Protein AF-A0A2E0SKZ7-F1 (afdb_monomer_lite)

Radius of gyration: 25.11 Å; chains: 1; bounding box: 64×27×70 Å

Structure (mmCIF, N/CA/C/O backbone):
data_AF-A0A2E0SKZ7-F1
#
_entry.id   AF-A0A2E0SKZ7-F1
#
loop_
_atom_site.group_PDB
_atom_site.id
_atom_site.type_symbol
_atom_site.label_atom_id
_atom_site.label_alt_id
_atom_site.label_comp_id
_atom_site.label_asym_id
_atom_site.label_entity_id
_atom_site.label_seq_id
_atom_site.pdbx_PDB_ins_code
_atom_site.Cartn_x
_atom_site.Cartn_y
_atom_site.Cartn_z
_atom_site.occupancy
_atom_site.B_iso_or_equiv
_atom_site.auth_seq_id
_atom_site.auth_comp_id
_atom_site.auth_asym_id
_atom_site.auth_atom_id
_atom_site.pdbx_PDB_model_num
ATOM 1 N N . MET A 1 1 ? 3.505 -10.343 10.256 1.00 30.77 1 MET A N 1
ATOM 2 C CA . MET A 1 1 ? 4.140 -9.005 10.236 1.00 30.77 1 MET A CA 1
ATOM 3 C C . MET A 1 1 ? 4.047 -8.424 11.635 1.00 30.77 1 MET A C 1
ATOM 5 O O . MET A 1 1 ? 2.946 -8.325 12.152 1.00 30.77 1 MET A O 1
ATOM 9 N N . ALA A 1 2 ? 5.178 -8.132 12.280 1.00 28.84 2 ALA A N 1
ATOM 10 C CA . ALA A 1 2 ? 5.184 -7.551 13.620 1.00 28.84 2 ALA A CA 1
ATOM 11 C C . ALA A 1 2 ? 4.722 -6.090 13.538 1.00 28.84 2 ALA A C 1
ATOM 13 O O . ALA A 1 2 ? 5.367 -5.270 12.882 1.00 28.84 2 ALA A O 1
ATOM 14 N N . PHE A 1 3 ? 3.584 -5.788 14.159 1.00 30.86 3 PHE A N 1
ATOM 15 C CA . PHE A 1 3 ? 3.050 -4.436 14.251 1.00 30.86 3 PHE A CA 1
ATOM 16 C C . PHE A 1 3 ? 4.005 -3.593 15.104 1.00 30.86 3 PHE A C 1
ATOM 18 O O . PHE A 1 3 ? 4.177 -3.837 16.299 1.00 30.86 3 PHE A O 1
ATOM 25 N N . ARG A 1 4 ? 4.688 -2.632 14.479 1.00 29.16 4 ARG A N 1
ATOM 26 C CA . ARG A 1 4 ? 5.578 -1.704 15.176 1.00 29.16 4 ARG A CA 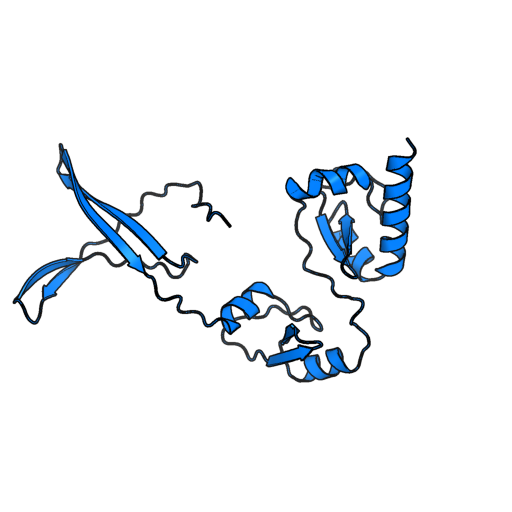1
ATOM 27 C C . ARG A 1 4 ? 4.712 -0.585 15.741 1.00 29.16 4 ARG A C 1
ATOM 29 O O . ARG A 1 4 ? 4.255 0.272 14.990 1.00 29.16 4 ARG A O 1
ATOM 36 N N . LEU A 1 5 ? 4.461 -0.621 17.051 1.00 39.75 5 LEU A N 1
ATOM 37 C CA . LEU A 1 5 ? 3.876 0.515 17.761 1.00 39.75 5 LEU A CA 1
ATOM 38 C C . LEU A 1 5 ? 4.723 1.769 17.454 1.00 39.75 5 LEU A C 1
ATOM 40 O O . LEU A 1 5 ? 5.954 1.665 17.469 1.00 39.75 5 LEU A O 1
ATOM 44 N N . PRO A 1 6 ? 4.108 2.922 17.136 1.00 42.12 6 PRO A N 1
ATOM 45 C CA . PRO A 1 6 ? 4.847 4.151 16.873 1.00 42.12 6 PRO A CA 1
ATOM 46 C C . PRO A 1 6 ? 5.766 4.482 18.060 1.00 42.12 6 PRO A C 1
ATOM 48 O O . PRO A 1 6 ? 5.352 4.417 19.215 1.00 42.12 6 PRO A O 1
ATOM 51 N N . GLU A 1 7 ? 7.025 4.814 17.758 1.00 41.78 7 GLU A N 1
ATOM 52 C CA . GLU A 1 7 ? 8.128 5.036 18.714 1.00 41.78 7 GLU A CA 1
ATOM 53 C C . GLU A 1 7 ? 7.865 6.171 19.724 1.00 41.78 7 GLU A C 1
ATOM 55 O O . GLU A 1 7 ? 8.516 6.258 20.765 1.00 41.78 7 GLU A O 1
ATOM 60 N N . GLU A 1 8 ? 6.872 7.021 19.467 1.00 45.47 8 GLU A N 1
ATOM 61 C CA . GLU A 1 8 ? 6.490 8.105 20.362 1.00 45.47 8 GLU A CA 1
ATOM 62 C C . GLU A 1 8 ? 5.453 7.619 21.383 1.00 45.47 8 GLU A C 1
ATOM 64 O O . GLU A 1 8 ? 4.250 7.581 21.110 1.00 45.47 8 GLU A O 1
ATOM 69 N N . ARG A 1 9 ? 5.901 7.304 22.607 1.00 50.12 9 ARG A N 1
ATOM 70 C CA . ARG A 1 9 ? 5.018 7.138 23.778 1.00 50.12 9 ARG A CA 1
ATOM 71 C C . ARG A 1 9 ? 4.345 8.474 24.126 1.00 50.12 9 ARG A C 1
ATOM 73 O O . ARG A 1 9 ? 4.716 9.134 25.095 1.00 50.12 9 ARG A O 1
ATOM 80 N N . LYS A 1 10 ? 3.359 8.909 23.339 1.00 58.84 10 LYS A N 1
ATOM 81 C CA . LYS A 1 10 ? 2.566 10.104 23.653 1.00 58.84 10 LYS A CA 1
ATOM 82 C C . LYS A 1 10 ? 1.641 9.784 24.816 1.00 58.84 10 LYS A C 1
ATOM 84 O O . LYS A 1 10 ? 0.701 9.005 24.673 1.00 58.84 10 LYS A O 1
ATOM 89 N N . ARG A 1 11 ? 1.890 10.409 25.969 1.00 63.53 11 ARG A N 1
ATOM 90 C CA . ARG A 1 11 ? 0.927 10.423 27.072 1.00 63.53 11 ARG A CA 1
ATOM 91 C C . ARG A 1 11 ? -0.301 11.206 26.602 1.00 63.53 11 ARG A C 1
ATOM 93 O O . ARG A 1 11 ? -0.208 12.405 26.354 1.00 63.53 11 ARG A O 1
ATOM 100 N N . ARG A 1 12 ? -1.430 10.516 26.453 1.00 65.88 12 ARG A N 1
ATOM 101 C CA . ARG A 1 12 ? -2.733 11.123 26.164 1.00 65.88 12 ARG A CA 1
ATOM 102 C C . ARG A 1 12 ? -3.545 11.181 27.452 1.00 65.88 12 ARG A C 1
ATOM 104 O O . ARG A 1 12 ? -3.523 10.231 28.232 1.00 65.88 12 ARG A O 1
ATOM 111 N N . TRP A 1 13 ? -4.219 12.303 27.668 1.00 70.88 13 TRP A N 1
ATOM 112 C CA . TRP A 1 13 ? -5.173 12.480 28.757 1.00 70.88 13 TRP A CA 1
ATOM 113 C C . TRP A 1 13 ? -6.568 12.216 28.195 1.00 70.88 13 TRP A C 1
ATOM 115 O O . TRP A 1 13 ? -6.874 12.677 27.097 1.00 70.88 13 TRP A O 1
ATOM 125 N N . TYR A 1 14 ? -7.377 11.451 28.921 1.00 75.12 14 TYR A N 1
ATOM 126 C CA . TYR A 1 14 ? -8.753 11.145 28.545 1.00 75.12 14 TYR A CA 1
ATOM 127 C C . TYR A 1 14 ? -9.677 11.586 29.671 1.00 75.12 14 TYR A C 1
ATOM 129 O O . TYR A 1 14 ? -9.383 11.335 30.841 1.00 75.12 14 TYR A O 1
ATOM 137 N N . ASP A 1 15 ? -10.793 12.211 29.309 1.00 77.56 15 ASP A N 1
ATOM 138 C CA . ASP A 1 15 ? -11.819 12.589 30.271 1.00 77.56 15 ASP A CA 1
ATOM 139 C C . ASP A 1 15 ? -12.575 11.347 30.761 1.00 77.56 15 ASP A C 1
ATOM 141 O O . ASP A 1 15 ? -12.945 10.462 29.979 1.00 77.56 15 ASP A O 1
ATOM 145 N N . LEU A 1 16 ? -12.802 11.287 32.075 1.00 81.00 16 LEU A N 1
ATOM 146 C CA . LEU A 1 16 ? -13.626 10.264 32.712 1.00 81.00 16 LEU A CA 1
ATOM 147 C C . LEU A 1 16 ? -15.058 10.774 32.827 1.00 81.00 16 LEU A C 1
ATOM 149 O O . LEU A 1 16 ? -15.321 11.792 33.466 1.00 81.00 16 LEU A O 1
ATOM 153 N N . TYR A 1 17 ? -15.990 10.030 32.245 1.00 79.75 17 TYR A N 1
ATOM 154 C CA . TYR A 1 17 ? -17.411 10.331 32.300 1.00 79.75 17 TYR A CA 1
ATOM 155 C C . TYR A 1 17 ? -18.104 9.411 33.306 1.00 79.75 17 TYR A C 1
ATOM 157 O O . TYR A 1 17 ? -17.854 8.201 33.293 1.00 79.75 17 TYR A O 1
ATOM 165 N N . PRO A 1 18 ? -19.000 9.939 34.152 1.00 85.50 18 PRO A N 1
ATOM 166 C CA . PRO A 1 18 ? -19.841 9.107 34.995 1.00 85.50 18 PRO A CA 1
ATOM 167 C C . PRO A 1 18 ? -20.843 8.330 34.134 1.00 85.50 18 PRO A C 1
ATOM 169 O O . PRO A 1 18 ? -21.497 8.880 33.247 1.00 85.50 18 PRO A O 1
ATOM 172 N N . GLY A 1 19 ? -20.957 7.039 34.409 1.00 85.19 19 GLY A N 1
ATOM 173 C CA . GLY A 1 19 ? -21.937 6.126 33.845 1.00 85.19 19 GLY A CA 1
ATOM 174 C C . GLY A 1 19 ? -22.759 5.476 34.951 1.00 85.19 19 GLY A C 1
ATOM 175 O O . GLY A 1 19 ? -22.340 5.409 36.109 1.00 85.19 19 GLY A O 1
ATOM 176 N N . ARG A 1 20 ? -23.952 5.006 34.592 1.00 85.88 20 ARG A N 1
ATOM 177 C CA . ARG A 1 20 ? -24.811 4.232 35.483 1.00 85.88 20 ARG A CA 1
ATOM 178 C C . ARG A 1 20 ? -25.332 3.019 34.737 1.00 85.88 20 ARG A C 1
ATOM 180 O O . ARG A 1 20 ? -25.900 3.167 33.654 1.00 85.88 20 ARG A O 1
ATOM 187 N N . ASP A 1 21 ? -25.126 1.841 35.306 1.00 80.00 21 ASP A N 1
ATOM 188 C CA . ASP A 1 21 ? -25.652 0.607 34.740 1.00 80.00 21 ASP A CA 1
ATOM 189 C C . ASP A 1 21 ? -27.176 0.596 34.924 1.00 80.00 21 ASP A C 1
ATOM 191 O O . ASP A 1 21 ? -27.689 0.787 36.028 1.00 80.00 21 ASP A O 1
ATOM 195 N N . GLN A 1 22 ? -27.917 0.423 33.831 1.00 81.25 22 GLN A N 1
ATOM 196 C CA . GLN A 1 22 ? -29.382 0.457 33.859 1.00 81.25 22 GLN A CA 1
ATOM 197 C C . GLN A 1 22 ? -30.002 -0.792 34.502 1.00 81.25 22 GLN A C 1
ATOM 199 O O . GLN A 1 22 ? -31.154 -0.745 34.924 1.00 81.25 22 GLN A O 1
ATOM 204 N N . LYS A 1 23 ? -29.261 -1.903 34.567 1.00 82.19 23 LYS A N 1
ATOM 205 C CA . LYS A 1 23 ? -29.700 -3.180 35.137 1.00 82.19 23 LYS A CA 1
ATOM 206 C C . LYS A 1 23 ? -29.269 -3.332 36.593 1.00 82.19 23 LYS A C 1
ATOM 208 O O . LYS A 1 23 ? -30.082 -3.769 37.401 1.00 82.19 23 LYS A O 1
ATOM 213 N N . THR A 1 24 ? -28.023 -2.985 36.931 1.00 82.12 24 THR A N 1
ATOM 214 C CA . THR A 1 24 ? -27.498 -3.131 38.308 1.00 82.12 24 THR A CA 1
ATOM 215 C C . THR A 1 24 ? -27.652 -1.863 39.147 1.00 82.12 24 THR A C 1
ATOM 217 O O . THR A 1 24 ? -27.634 -1.926 40.373 1.00 82.12 24 THR A O 1
ATOM 220 N N . GLY A 1 25 ? -27.851 -0.700 38.516 1.00 84.19 25 GLY A N 1
ATOM 221 C CA . GLY A 1 25 ? -27.977 0.592 39.193 1.00 84.19 25 GLY A CA 1
ATOM 222 C C . GLY A 1 25 ? -26.650 1.180 39.682 1.00 84.19 25 GLY A C 1
ATOM 223 O O . GLY A 1 25 ? -26.657 2.301 40.205 1.00 84.19 25 GLY A O 1
ATOM 224 N N . GLU A 1 26 ? -25.543 0.459 39.494 1.00 82.31 26 GLU A N 1
ATOM 225 C CA . GLU A 1 26 ? -24.201 0.826 39.935 1.00 82.31 26 GLU A CA 1
ATOM 226 C C . GLU A 1 26 ? -23.638 1.993 39.122 1.00 82.31 26 GLU A C 1
ATOM 228 O O . GLU A 1 26 ? -23.860 2.120 37.914 1.00 82.31 26 GLU A O 1
ATOM 233 N N . THR A 1 27 ? -22.894 2.864 39.801 1.00 81.88 27 THR A N 1
ATOM 234 C CA . THR A 1 27 ? -22.189 3.990 39.187 1.00 81.88 27 THR A CA 1
ATOM 235 C C . THR A 1 27 ? -20.760 3.601 38.852 1.00 81.88 27 THR A C 1
ATOM 237 O O . THR A 1 27 ? -20.035 3.114 39.718 1.00 81.88 27 THR A O 1
ATOM 240 N N . PHE A 1 28 ? -20.332 3.884 37.629 1.00 80.44 28 PHE A N 1
ATOM 241 C CA . PHE A 1 28 ? -18.974 3.625 37.161 1.00 80.44 28 PHE A CA 1
ATOM 242 C C . PHE A 1 28 ? -18.400 4.852 36.446 1.00 80.44 28 PHE A C 1
ATOM 244 O O . PHE A 1 28 ? -19.128 5.772 36.077 1.00 80.44 28 PHE A O 1
ATOM 251 N N . LEU A 1 29 ? -17.083 4.875 36.253 1.00 78.50 29 LEU A N 1
ATOM 252 C CA . LEU A 1 29 ? -16.403 5.865 35.418 1.00 78.50 29 LEU A CA 1
ATOM 253 C C . LEU A 1 29 ? -15.974 5.194 34.114 1.00 78.50 29 LEU A C 1
ATOM 255 O O . LEU A 1 29 ? -15.436 4.090 34.138 1.00 78.50 29 LEU A O 1
ATOM 259 N N . GLN A 1 30 ? -16.195 5.860 32.984 1.00 81.00 30 GLN A N 1
ATOM 260 C CA . GLN A 1 30 ? -15.788 5.375 31.665 1.00 81.00 30 GLN A CA 1
ATOM 261 C C . GLN A 1 30 ? -14.972 6.430 30.915 1.00 81.00 30 GLN A C 1
ATOM 263 O O . GLN A 1 30 ? -15.302 7.614 30.942 1.00 81.00 30 GLN A O 1
ATOM 268 N N . ALA A 1 31 ? -13.941 5.992 30.196 1.00 80.19 31 ALA A N 1
ATOM 269 C CA . ALA A 1 31 ? -13.232 6.799 29.206 1.00 80.19 31 ALA A CA 1
ATOM 270 C C . ALA A 1 31 ? -13.612 6.319 27.801 1.00 80.19 31 ALA A C 1
ATOM 272 O O . ALA A 1 31 ? -13.741 5.116 27.569 1.00 80.19 31 ALA A O 1
ATOM 273 N N . ARG A 1 32 ? -13.769 7.245 26.849 1.00 72.94 32 ARG A N 1
ATOM 274 C CA . ARG A 1 32 ? -13.942 6.912 25.427 1.00 72.94 32 ARG A CA 1
ATOM 275 C C . ARG A 1 32 ? -12.641 7.183 24.686 1.00 72.94 32 ARG A C 1
ATOM 277 O O . ARG A 1 32 ? -12.110 8.286 24.762 1.00 72.94 32 ARG A O 1
ATOM 284 N N . VAL A 1 33 ? -12.148 6.182 23.964 1.00 73.56 33 VAL A N 1
ATOM 285 C CA . VAL A 1 33 ? -10.925 6.279 23.163 1.00 73.56 33 VAL A CA 1
ATOM 286 C C . VAL A 1 33 ? -11.287 6.005 21.711 1.00 73.56 33 VAL A C 1
ATOM 288 O O . VAL A 1 33 ? -11.795 4.930 21.398 1.00 73.56 33 VAL A O 1
ATOM 291 N N . ASP A 1 34 ? -11.043 6.977 20.834 1.00 66.25 34 ASP A N 1
ATOM 292 C CA . ASP A 1 34 ? -11.182 6.781 19.394 1.00 66.25 34 ASP A CA 1
ATOM 293 C C . ASP A 1 34 ? -9.936 6.064 18.858 1.00 66.25 34 ASP A C 1
ATOM 295 O O . ASP A 1 34 ? -8.818 6.582 18.921 1.00 66.25 34 ASP A O 1
ATOM 299 N N . LEU A 1 35 ? -10.142 4.841 18.372 1.00 67.50 35 LEU A N 1
ATOM 300 C CA . LEU A 1 35 ? -9.104 3.986 17.801 1.00 67.50 35 LEU A CA 1
ATOM 301 C C . LEU A 1 35 ? -9.220 3.879 16.274 1.00 67.50 35 LEU A C 1
ATOM 303 O O . LEU A 1 35 ? -8.543 3.055 15.675 1.00 67.50 35 LEU A O 1
ATOM 307 N N . THR A 1 36 ? -10.039 4.710 15.622 1.00 58.47 36 THR A N 1
ATOM 308 C CA . THR A 1 36 ? -10.307 4.631 14.173 1.00 58.47 36 THR A CA 1
ATOM 309 C C . THR A 1 36 ? -9.051 4.844 13.320 1.00 58.47 36 THR A C 1
ATOM 311 O O . THR A 1 36 ? -8.914 4.260 12.245 1.00 58.47 36 THR A O 1
ATOM 314 N N . GLU A 1 37 ? -8.101 5.653 13.797 1.00 54.34 37 GLU A N 1
ATOM 315 C CA . GLU A 1 37 ? -6.808 5.873 13.129 1.00 54.34 37 GLU A CA 1
ATOM 316 C C . GLU A 1 37 ? -5.816 4.718 13.330 1.00 54.34 37 GLU A C 1
ATOM 318 O O . GLU A 1 37 ? -4.786 4.642 12.659 1.00 54.34 37 GLU A O 1
ATOM 323 N N . VAL A 1 38 ? -6.110 3.814 14.262 1.00 57.34 38 VAL A N 1
ATOM 324 C CA . VAL A 1 38 ? -5.223 2.733 14.662 1.00 57.34 38 VAL A CA 1
ATOM 325 C C . VAL A 1 38 ? -5.705 1.447 13.990 1.00 57.34 38 VAL A C 1
ATOM 327 O O . VAL A 1 38 ? -6.679 0.832 14.408 1.00 57.34 38 VAL A O 1
ATOM 330 N N . LEU A 1 39 ? -5.007 1.033 12.927 1.00 52.06 39 LEU A N 1
ATOM 331 C CA . LEU A 1 39 ? -5.268 -0.205 12.175 1.00 52.06 39 LEU A CA 1
ATOM 332 C C . LEU A 1 39 ? -4.855 -1.454 12.979 1.00 52.06 39 LEU A C 1
ATOM 334 O O . LEU A 1 39 ? -3.942 -2.176 12.586 1.00 52.06 39 LEU A O 1
ATOM 338 N N . LEU A 1 40 ? -5.478 -1.685 14.133 1.00 54.53 40 LEU A N 1
ATOM 339 C CA . LEU A 1 40 ? -5.229 -2.849 14.982 1.00 54.53 40 LEU A CA 1
ATOM 340 C C . LEU A 1 40 ? -6.420 -3.812 14.939 1.00 54.53 40 LEU A C 1
ATOM 342 O O . LEU A 1 40 ? -7.554 -3.413 15.183 1.00 54.53 40 LEU A O 1
ATOM 346 N N . GLU A 1 41 ? -6.140 -5.093 14.690 1.00 55.69 41 GLU A N 1
ATOM 347 C CA . GLU A 1 41 ? -7.116 -6.195 14.790 1.00 55.69 41 GLU A CA 1
ATOM 348 C C . GLU A 1 41 ? -7.516 -6.481 16.251 1.00 55.69 41 GLU A C 1
ATOM 350 O O . GLU A 1 41 ? -8.608 -6.966 16.541 1.00 55.69 41 GLU A O 1
ATOM 355 N N . SER A 1 42 ? -6.633 -6.159 17.198 1.00 57.69 42 SER A N 1
ATOM 356 C CA . SER A 1 42 ? -6.856 -6.353 18.630 1.00 57.69 42 SER A CA 1
ATOM 357 C C . SER A 1 42 ? -6.071 -5.333 19.446 1.00 57.69 42 SER A C 1
ATOM 359 O O . SER A 1 42 ? -4.919 -5.037 19.119 1.00 57.69 42 SER A O 1
ATOM 361 N N . PHE A 1 43 ? -6.660 -4.848 20.538 1.00 66.31 43 PHE A N 1
ATOM 362 C CA . PHE A 1 43 ? -5.985 -4.008 21.524 1.00 66.31 43 PHE A CA 1
ATOM 363 C C . PHE A 1 43 ? -5.878 -4.759 22.852 1.00 66.31 43 PHE A C 1
ATOM 365 O O . PHE A 1 43 ? -6.872 -5.279 23.362 1.00 66.31 43 PHE A O 1
ATOM 372 N N . SER A 1 44 ? -4.671 -4.796 23.415 1.00 64.06 44 SER A N 1
ATOM 373 C CA . SER A 1 44 ? -4.419 -5.273 24.774 1.00 64.06 44 SER A CA 1
ATOM 374 C C . SER A 1 44 ? -3.647 -4.195 25.523 1.00 64.06 44 SER A C 1
ATOM 376 O O . SER A 1 44 ? -2.660 -3.662 25.008 1.00 64.06 44 SER A O 1
ATOM 378 N N . GLY A 1 45 ? -4.120 -3.843 26.713 1.00 68.38 45 GLY A N 1
ATOM 379 C CA . GLY A 1 45 ? -3.489 -2.840 27.556 1.00 68.38 45 GLY A CA 1
ATOM 380 C C . GLY A 1 45 ? -3.842 -3.028 29.023 1.00 68.38 45 GLY A C 1
ATOM 381 O O . GLY A 1 45 ? -4.910 -3.534 29.367 1.00 68.38 45 GLY A O 1
ATOM 382 N N . ASP A 1 46 ? -2.935 -2.596 29.891 1.00 64.06 46 ASP A N 1
ATOM 383 C CA . ASP A 1 46 ? -3.146 -2.609 31.334 1.00 64.06 46 ASP A CA 1
ATOM 384 C C . ASP A 1 46 ? -3.708 -1.264 31.792 1.00 64.06 46 ASP A C 1
ATOM 386 O O . ASP A 1 46 ? -3.159 -0.199 31.486 1.00 64.06 46 ASP A O 1
ATOM 390 N N . LEU A 1 47 ? -4.809 -1.311 32.543 1.00 68.56 47 LEU A N 1
ATOM 391 C CA . LEU A 1 47 ? -5.362 -0.131 33.192 1.00 68.56 47 LEU A CA 1
ATOM 392 C C . LEU A 1 47 ? -4.742 0.016 34.585 1.00 68.56 47 LEU A C 1
ATOM 394 O O . LEU A 1 47 ? -4.925 -0.836 35.459 1.00 68.56 47 LEU A O 1
ATOM 398 N N . TYR A 1 48 ? -4.045 1.129 34.801 1.00 62.31 48 TYR A N 1
ATOM 399 C CA . TYR A 1 48 ? -3.496 1.504 36.100 1.00 62.31 48 TYR A CA 1
ATOM 400 C C . TYR A 1 48 ? -4.321 2.629 36.708 1.00 62.31 48 TYR A C 1
ATOM 402 O O . TYR A 1 48 ? -4.611 3.620 36.038 1.00 62.31 48 TYR A O 1
ATOM 410 N N . VAL A 1 49 ? -4.629 2.518 37.998 1.00 66.69 49 VAL A N 1
ATOM 411 C CA . VAL A 1 49 ? -5.075 3.669 38.786 1.00 66.69 49 VAL A CA 1
ATOM 412 C C . VAL A 1 49 ? -3.910 4.155 39.621 1.00 66.69 49 VAL A C 1
ATOM 414 O O . VAL A 1 49 ? -3.246 3.381 40.314 1.00 66.69 49 VAL A O 1
ATOM 417 N N . GLN A 1 50 ? -3.657 5.454 39.513 1.00 62.44 50 GLN A N 1
ATOM 418 C CA . GLN A 1 50 ? -2.601 6.141 40.228 1.00 62.44 50 GLN A CA 1
ATOM 419 C C . GLN A 1 50 ? -3.237 7.117 41.220 1.00 62.44 50 GLN A C 1
ATOM 421 O O . GLN A 1 50 ? -3.955 8.031 40.824 1.00 62.44 50 GLN A O 1
ATOM 426 N N . SER A 1 51 ? -2.975 6.909 42.508 1.00 62.41 51 SER A N 1
ATOM 427 C CA . SER A 1 51 ? -3.186 7.904 43.564 1.00 62.41 51 SER A CA 1
ATOM 428 C C . SER A 1 51 ? -1.822 8.457 43.976 1.00 62.41 51 SER A C 1
ATOM 430 O O . SER A 1 51 ? -0.805 7.828 43.692 1.00 62.41 51 SER A O 1
ATOM 432 N N . ASN A 1 52 ? -1.784 9.623 44.622 1.00 60.53 52 ASN A N 1
ATOM 433 C CA . ASN A 1 52 ? -0.611 10.495 44.795 1.00 60.53 52 ASN A CA 1
ATOM 434 C C . ASN A 1 52 ? 0.719 9.824 45.215 1.00 60.53 52 ASN A C 1
ATOM 436 O O . ASN A 1 52 ? 1.754 10.436 44.993 1.00 60.53 52 ASN A O 1
ATOM 440 N N . ASN A 1 53 ? 0.726 8.598 45.762 1.00 58.69 53 ASN A N 1
ATOM 441 C CA . ASN A 1 53 ? 1.936 7.825 46.088 1.00 58.69 53 ASN A CA 1
ATOM 442 C C . ASN A 1 53 ? 1.892 6.325 45.708 1.00 58.69 53 ASN A C 1
ATOM 444 O O . ASN A 1 53 ? 2.749 5.560 46.148 1.00 58.69 53 ASN A O 1
ATOM 448 N N . SER A 1 54 ? 0.926 5.862 44.911 1.00 58.94 54 SER A N 1
ATOM 449 C CA . SER A 1 54 ? 0.869 4.454 44.493 1.00 58.94 54 SER A CA 1
ATOM 450 C C . SER A 1 54 ? 0.165 4.274 43.150 1.00 58.94 54 SER A C 1
ATOM 452 O O . SER A 1 54 ? -0.863 4.890 42.876 1.00 58.94 54 SER A O 1
ATOM 454 N N . SER A 1 55 ? 0.724 3.407 42.302 1.00 61.69 55 SER A N 1
ATOM 455 C CA . SER A 1 55 ? 0.051 2.911 41.099 1.00 61.69 55 SER A CA 1
ATOM 456 C C . SER A 1 55 ? -0.196 1.423 41.278 1.00 61.69 55 SER A C 1
ATOM 458 O O . SER A 1 55 ? 0.759 0.686 41.526 1.00 61.69 55 SER A O 1
ATOM 460 N N . SER A 1 56 ? -1.443 0.983 41.160 1.00 59.41 56 SER A N 1
ATOM 461 C CA . SER A 1 56 ? -1.777 -0.444 41.167 1.00 59.41 56 SER A CA 1
ATOM 462 C C . SER A 1 56 ? -2.486 -0.806 39.861 1.00 59.41 56 SER A C 1
ATOM 464 O O . SER A 1 56 ? -3.373 -0.055 39.436 1.00 59.41 56 SER A O 1
ATOM 466 N N . PRO A 1 57 ? -2.101 -1.911 39.196 1.00 57.28 57 PRO A N 1
ATOM 467 C CA . PRO A 1 57 ? -2.843 -2.413 38.049 1.00 57.28 57 PRO A CA 1
ATOM 468 C C . PRO A 1 57 ? -4.211 -2.902 38.529 1.00 57.28 57 PRO A C 1
ATOM 470 O O . PRO A 1 57 ? -4.290 -3.666 39.489 1.00 57.28 57 PRO A O 1
ATOM 473 N N . ILE A 1 58 ? -5.283 -2.447 37.882 1.00 61.97 58 ILE A N 1
ATOM 474 C CA . ILE A 1 58 ? -6.643 -2.873 38.234 1.00 61.97 58 ILE A CA 1
ATOM 475 C C . ILE A 1 58 ? -7.052 -4.091 37.411 1.00 61.97 58 ILE A C 1
ATOM 477 O O . ILE A 1 58 ? -7.614 -5.038 37.955 1.00 61.97 58 ILE A O 1
ATOM 481 N N . GLN A 1 59 ? -6.778 -4.082 36.104 1.00 65.00 59 GLN A N 1
ATOM 482 C CA . GLN A 1 59 ? -7.180 -5.161 35.205 1.00 65.00 59 GLN A CA 1
ATOM 483 C C . GLN A 1 59 ? -6.389 -5.100 33.892 1.00 65.00 59 GLN A C 1
ATOM 485 O O . GLN A 1 59 ? -6.132 -4.010 33.372 1.00 65.00 59 GLN A O 1
ATOM 490 N N . ASN A 1 60 ? -6.047 -6.266 33.334 1.00 63.22 60 ASN A N 1
ATOM 491 C CA . ASN A 1 60 ? -5.641 -6.368 31.934 1.00 63.22 60 ASN A CA 1
ATOM 492 C C . ASN A 1 60 ? -6.906 -6.319 31.071 1.00 63.22 60 ASN A C 1
ATOM 494 O O . ASN A 1 60 ? -7.797 -7.159 31.221 1.00 63.22 60 ASN A O 1
ATOM 498 N N . VAL A 1 61 ? -7.000 -5.323 30.195 1.00 64.81 61 VAL A N 1
ATOM 499 C CA . VAL A 1 61 ? -8.129 -5.164 29.283 1.00 64.81 61 VAL A CA 1
ATOM 500 C C . VAL A 1 61 ? -7.676 -5.613 27.905 1.00 64.81 61 VAL A C 1
ATOM 502 O O . VAL A 1 61 ? -6.836 -4.977 27.267 1.00 64.81 61 VAL A O 1
ATOM 505 N N . THR A 1 62 ? -8.253 -6.715 27.439 1.00 57.47 62 THR A N 1
ATOM 506 C CA . THR A 1 62 ? -8.078 -7.190 26.069 1.00 57.47 62 THR A CA 1
ATOM 507 C C . THR A 1 62 ? -9.419 -7.099 25.362 1.00 57.47 62 THR A C 1
ATOM 509 O O . THR A 1 62 ? -10.381 -7.754 25.759 1.00 57.47 62 THR A O 1
ATOM 512 N N . CYS A 1 63 ? -9.480 -6.279 24.316 1.00 61.81 63 CYS A N 1
ATOM 513 C CA . CYS A 1 63 ? -10.675 -6.101 23.504 1.00 61.81 63 CYS A CA 1
ATOM 514 C C . CYS A 1 63 ? -10.352 -6.411 22.043 1.00 61.81 63 CYS A C 1
ATOM 516 O O . CYS A 1 63 ? -9.408 -5.867 21.460 1.00 61.81 63 CYS A O 1
ATOM 518 N N . GLN A 1 64 ? -11.172 -7.267 21.437 1.00 59.16 64 GLN A N 1
ATOM 519 C CA . GLN A 1 64 ? -11.208 -7.405 19.988 1.00 59.16 64 GLN A CA 1
ATOM 520 C C . GLN A 1 64 ? -11.918 -6.174 19.429 1.00 59.16 64 GLN A C 1
ATOM 522 O O . GLN A 1 64 ? -13.079 -5.918 19.751 1.00 59.16 64 GLN A O 1
ATOM 527 N N . ILE A 1 65 ? -11.199 -5.381 18.640 1.00 59.97 65 ILE A N 1
ATOM 528 C CA . ILE A 1 65 ? -11.789 -4.235 17.959 1.00 59.97 65 ILE A CA 1
ATOM 529 C C . ILE A 1 65 ? -12.412 -4.809 16.689 1.00 59.97 65 ILE A C 1
ATOM 531 O O . ILE A 1 65 ? -11.682 -5.398 15.890 1.00 59.97 65 ILE A O 1
ATOM 535 N N . PRO A 1 66 ? -13.734 -4.693 16.478 1.00 53.31 66 PRO A N 1
ATOM 536 C CA . PRO A 1 66 ? -14.306 -5.100 15.210 1.00 53.31 66 PRO A CA 1
ATOM 537 C C . PRO A 1 66 ? -13.661 -4.231 14.133 1.00 53.31 66 PRO A C 1
ATOM 539 O O . PRO A 1 66 ? -13.829 -3.010 14.128 1.00 53.31 66 PRO A O 1
ATOM 542 N N . ILE A 1 67 ? -12.881 -4.857 13.253 1.00 55.34 67 ILE A N 1
ATOM 543 C CA . ILE A 1 67 ? -12.351 -4.213 12.054 1.00 55.34 67 ILE A CA 1
ATOM 544 C C . ILE A 1 67 ? -13.574 -3.719 11.284 1.00 55.34 67 ILE A C 1
ATOM 546 O O . ILE A 1 67 ? -14.302 -4.505 10.688 1.00 55.34 67 ILE A O 1
ATOM 550 N N . GLN A 1 68 ? -13.858 -2.419 11.364 1.00 57.38 68 GLN A N 1
ATOM 551 C CA . GLN A 1 68 ? -15.057 -1.855 10.739 1.00 57.38 68 GLN A CA 1
ATOM 552 C C . GLN A 1 68 ? -14.959 -1.821 9.214 1.00 57.38 68 GLN A C 1
ATOM 554 O O . GLN A 1 68 ? -15.934 -1.492 8.547 1.00 57.38 68 GLN A O 1
ATOM 559 N N . ARG A 1 69 ? -13.786 -2.148 8.662 1.00 62.88 69 ARG A N 1
ATOM 560 C CA . ARG A 1 69 ? -13.562 -2.169 7.224 1.00 62.88 69 ARG A CA 1
ATOM 561 C C . ARG A 1 69 ? -13.779 -3.558 6.666 1.00 62.88 69 ARG A C 1
ATOM 563 O O . ARG A 1 69 ? -13.227 -4.534 7.173 1.00 62.88 69 ARG A O 1
ATOM 570 N N . THR A 1 70 ? -14.555 -3.635 5.594 1.00 72.88 70 THR A N 1
ATOM 571 C CA . THR A 1 70 ? -14.713 -4.884 4.848 1.00 72.88 70 THR A CA 1
ATOM 572 C C . THR A 1 70 ? -13.386 -5.266 4.188 1.00 72.88 70 THR A C 1
ATOM 574 O O . THR A 1 70 ? -12.529 -4.414 3.936 1.00 72.88 70 THR A O 1
ATOM 577 N N . ALA A 1 71 ? -13.206 -6.549 3.867 1.00 73.75 71 ALA A N 1
ATOM 578 C CA . ALA A 1 71 ? -12.024 -7.011 3.134 1.00 73.75 71 ALA A CA 1
ATOM 579 C C . ALA A 1 71 ? -11.820 -6.236 1.814 1.00 73.75 71 ALA A C 1
ATOM 581 O O . ALA A 1 71 ? -10.688 -5.973 1.414 1.00 73.75 71 ALA A O 1
ATOM 582 N N . GLU A 1 72 ? -12.914 -5.807 1.178 1.00 73.44 72 GLU A N 1
ATOM 583 C CA . GLU A 1 72 ? -12.882 -4.981 -0.029 1.00 73.44 72 GLU A CA 1
ATOM 584 C C . GLU A 1 72 ? -12.345 -3.577 0.246 1.00 73.44 72 GLU A C 1
ATOM 586 O O . GLU A 1 72 ? -11.493 -3.096 -0.489 1.00 73.44 72 GLU A O 1
ATOM 591 N N . GLU A 1 73 ? -12.777 -2.922 1.323 1.00 76.44 73 GLU A N 1
ATOM 592 C CA . GLU A 1 73 ? -12.280 -1.592 1.689 1.00 76.44 73 GLU A CA 1
ATOM 593 C C . GLU A 1 73 ? -10.789 -1.603 2.033 1.00 76.44 73 GLU A C 1
ATOM 595 O O . GLU A 1 73 ? -10.054 -0.686 1.659 1.00 76.44 73 GLU A O 1
ATOM 600 N N . VAL A 1 74 ? -10.327 -2.657 2.712 1.00 75.19 74 VAL A N 1
ATOM 601 C CA . VAL A 1 74 ? -8.899 -2.868 2.973 1.00 75.19 74 VAL A CA 1
ATOM 602 C C . VAL A 1 74 ? -8.138 -3.039 1.657 1.00 75.19 74 VAL A C 1
ATOM 604 O O . VAL A 1 74 ? -7.090 -2.418 1.478 1.00 75.19 74 VAL A O 1
ATOM 607 N N . ALA A 1 75 ? -8.679 -3.811 0.711 1.00 77.50 75 ALA A N 1
ATOM 608 C CA . ALA A 1 75 ? -8.060 -4.024 -0.593 1.00 77.50 75 ALA A CA 1
ATOM 609 C C . ALA A 1 75 ? -8.031 -2.745 -1.458 1.00 77.50 75 ALA A C 1
ATOM 611 O O . ALA A 1 75 ? -7.011 -2.447 -2.078 1.00 77.50 75 ALA A O 1
ATOM 612 N N . ILE A 1 76 ? -9.093 -1.931 -1.432 1.00 80.38 76 ILE A N 1
ATOM 613 C CA . ILE A 1 76 ? -9.152 -0.630 -2.121 1.00 80.38 76 ILE A CA 1
ATOM 614 C C . ILE A 1 76 ? -8.075 0.318 -1.582 1.00 80.38 76 ILE A C 1
ATOM 616 O O . ILE A 1 76 ? -7.365 0.961 -2.358 1.00 80.38 76 ILE A O 1
ATOM 620 N N . LEU A 1 77 ? -7.927 0.397 -0.256 1.00 73.88 77 LEU A N 1
ATOM 621 C CA . LEU A 1 77 ? -6.902 1.227 0.380 1.00 73.88 77 LEU A CA 1
ATOM 622 C C . LEU A 1 77 ? -5.484 0.718 0.116 1.00 73.88 77 LEU A C 1
ATOM 624 O O . LEU A 1 77 ? -4.572 1.529 -0.040 1.00 73.88 77 LEU A O 1
ATOM 628 N N . ALA A 1 78 ? -5.298 -0.603 0.058 1.00 73.50 78 ALA A N 1
ATOM 629 C CA . ALA A 1 78 ? -4.018 -1.208 -0.290 1.00 73.50 78 ALA A CA 1
ATOM 630 C C . ALA A 1 78 ? -3.616 -0.866 -1.732 1.00 73.50 78 ALA A C 1
ATOM 632 O O . ALA A 1 78 ? -2.461 -0.516 -1.975 1.00 73.50 78 ALA A O 1
ATOM 633 N N . GLN A 1 79 ? -4.568 -0.899 -2.671 1.00 78.94 79 GLN A N 1
ATOM 634 C CA . GLN A 1 79 ? -4.313 -0.523 -4.059 1.00 78.94 79 GLN A CA 1
ATOM 635 C C . GLN A 1 79 ? -4.072 0.987 -4.211 1.00 78.94 79 GLN A C 1
ATOM 637 O O . GLN A 1 79 ? -3.183 1.392 -4.958 1.00 78.94 79 GLN A O 1
ATOM 642 N N . ASN A 1 80 ? -4.813 1.816 -3.461 1.00 75.19 80 ASN A N 1
ATOM 643 C CA . ASN A 1 80 ? -4.673 3.274 -3.307 1.00 75.19 80 ASN A CA 1
ATOM 644 C C . ASN A 1 80 ? -4.894 4.115 -4.588 1.00 75.19 80 ASN A C 1
ATOM 646 O O . ASN A 1 80 ? -5.414 5.225 -4.505 1.00 75.19 80 ASN A O 1
ATOM 650 N N . PHE A 1 81 ? -4.569 3.602 -5.778 1.00 80.81 81 PHE A N 1
ATOM 651 C CA . PHE A 1 81 ? -4.692 4.273 -7.074 1.00 80.81 81 PHE A CA 1
ATOM 652 C C . PHE A 1 81 ? -5.351 3.374 -8.132 1.00 80.81 81 PHE A C 1
ATOM 654 O O . PHE A 1 81 ? -5.240 2.147 -8.098 1.00 80.81 81 PHE A O 1
ATOM 661 N N . CYS A 1 82 ? -6.052 4.000 -9.080 1.00 83.19 82 CYS A N 1
ATOM 662 C CA . CYS A 1 82 ? -6.599 3.338 -10.263 1.00 83.19 82 CYS A CA 1
ATOM 663 C C . CYS A 1 82 ? -5.457 2.971 -11.230 1.00 83.19 82 CYS A C 1
ATOM 665 O O . CYS A 1 82 ? -4.667 3.857 -11.554 1.00 83.19 82 CYS A O 1
ATOM 667 N N . PRO A 1 83 ? -5.370 1.728 -11.732 1.00 81.25 83 PRO A N 1
ATOM 668 C CA . PRO A 1 83 ? -4.265 1.295 -12.591 1.00 81.25 83 PRO A CA 1
ATOM 669 C C . PRO A 1 83 ? -4.280 1.954 -13.976 1.00 81.25 83 PRO A C 1
ATOM 671 O O . PRO A 1 83 ? -3.226 2.116 -14.570 1.00 81.25 83 PRO A O 1
ATOM 674 N N . VAL A 1 84 ? -5.452 2.362 -14.472 1.00 83.50 84 VAL A N 1
ATOM 675 C CA . VAL A 1 84 ? -5.589 3.012 -15.787 1.00 83.50 84 VAL A CA 1
ATOM 676 C C . VAL A 1 84 ? -5.416 4.523 -15.671 1.00 83.50 84 VAL A C 1
ATOM 678 O O . VAL A 1 84 ? -4.587 5.125 -16.339 1.00 83.50 84 VAL A O 1
ATOM 681 N N . SER A 1 85 ? -6.187 5.161 -14.786 1.00 76.62 85 SER A N 1
ATOM 682 C CA . SER A 1 85 ? -6.241 6.627 -14.710 1.00 76.62 85 SER A CA 1
ATOM 683 C C . SER A 1 85 ? -5.284 7.247 -13.694 1.00 76.62 85 SER A C 1
ATOM 685 O O . SER A 1 85 ? -5.247 8.470 -13.573 1.00 76.62 85 SER A O 1
ATOM 687 N N . GLN A 1 86 ? -4.592 6.429 -12.893 1.00 76.12 86 GLN A N 1
ATOM 688 C CA . GLN A 1 86 ? -3.709 6.845 -11.793 1.00 76.12 86 GLN A CA 1
ATOM 689 C C . GLN A 1 86 ? -4.372 7.760 -10.746 1.00 76.12 86 GLN A C 1
ATOM 691 O O . GLN A 1 86 ? -3.711 8.365 -9.904 1.00 76.12 86 GLN A O 1
ATOM 696 N N . ARG A 1 87 ? -5.706 7.862 -10.744 1.00 77.44 87 ARG A N 1
ATOM 697 C CA . ARG A 1 87 ? -6.445 8.658 -9.759 1.00 77.44 87 ARG A CA 1
ATOM 698 C C . ARG A 1 87 ? -6.521 7.921 -8.419 1.00 77.44 87 ARG A C 1
ATOM 700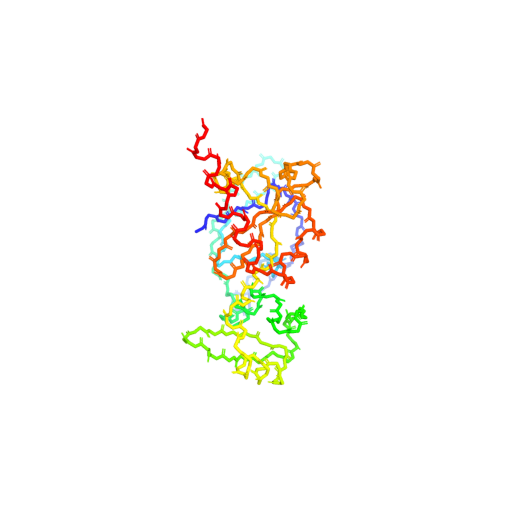 O O . ARG A 1 87 ? -6.697 6.702 -8.415 1.00 77.44 87 ARG A O 1
ATOM 707 N N . PRO A 1 88 ? -6.459 8.635 -7.280 1.00 79.06 88 PRO A N 1
ATOM 708 C CA . PRO A 1 88 ? -6.540 8.009 -5.966 1.00 79.06 88 PRO A CA 1
ATOM 709 C C . PRO A 1 88 ? -7.931 7.413 -5.716 1.00 79.06 88 PRO A C 1
ATOM 711 O O . PRO A 1 88 ? -8.951 8.096 -5.868 1.00 79.06 88 PRO A O 1
ATOM 714 N N . LEU A 1 89 ? -7.964 6.153 -5.283 1.00 82.38 89 LEU A N 1
ATOM 715 C CA . LEU A 1 89 ? -9.169 5.458 -4.846 1.00 82.38 89 LEU A CA 1
ATOM 716 C C . LEU A 1 89 ? -9.462 5.868 -3.399 1.00 82.38 89 LEU A C 1
ATOM 718 O O . LEU A 1 89 ? -8.664 5.638 -2.495 1.00 82.38 89 LEU A O 1
ATOM 722 N N . LYS A 1 90 ? -10.603 6.524 -3.177 1.00 77.56 90 LYS A 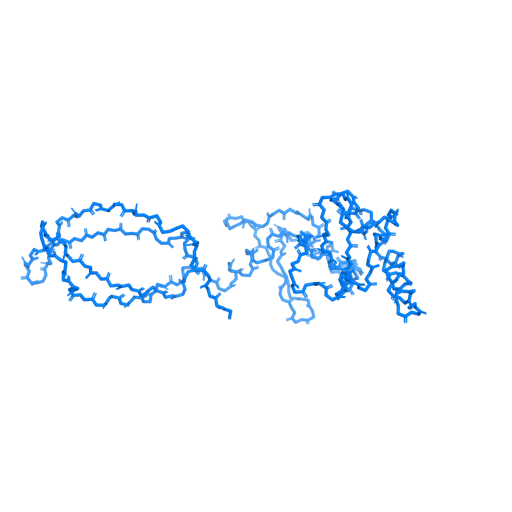N 1
ATOM 723 C CA . LYS A 1 90 ? -11.034 6.981 -1.849 1.00 77.56 90 LYS A CA 1
ATOM 724 C C . LYS A 1 90 ? -12.304 6.249 -1.433 1.00 77.56 90 LYS A C 1
ATOM 726 O O . LYS A 1 90 ? -13.227 6.128 -2.238 1.00 77.56 90 LYS A O 1
ATOM 731 N N . LEU A 1 91 ? -12.362 5.835 -0.167 1.00 70.19 91 LEU A N 1
ATOM 732 C CA . LEU A 1 91 ? -13.574 5.292 0.449 1.00 70.19 91 LEU A CA 1
ATOM 733 C C . LEU A 1 91 ? -14.722 6.309 0.339 1.00 70.19 91 LEU A C 1
ATOM 735 O O . LEU A 1 91 ? -14.513 7.511 0.516 1.00 70.19 91 LEU A O 1
ATOM 739 N N . GLY A 1 92 ? -15.920 5.831 -0.003 1.00 70.00 92 GLY A N 1
ATOM 740 C CA . GLY A 1 92 ? -17.108 6.669 -0.208 1.00 70.00 92 GLY A CA 1
ATOM 741 C C . GLY A 1 92 ? -17.253 7.285 -1.607 1.00 70.00 92 GLY A C 1
ATOM 742 O O . GLY A 1 92 ? -18.251 7.952 -1.869 1.00 70.00 92 GLY A O 1
ATOM 743 N N . LYS A 1 93 ? -16.304 7.061 -2.530 1.00 72.12 93 LYS A N 1
ATOM 744 C CA . LYS A 1 93 ? -16.501 7.331 -3.966 1.00 72.12 93 LYS A CA 1
ATOM 745 C C . LYS A 1 93 ? -16.919 6.060 -4.702 1.00 72.12 93 LYS A C 1
ATOM 747 O O . LYS A 1 93 ? -16.731 4.956 -4.200 1.00 72.12 93 LYS A O 1
ATOM 752 N N . ARG A 1 94 ? -17.475 6.214 -5.908 1.00 74.50 94 ARG A N 1
ATOM 753 C CA . ARG A 1 94 ? -17.804 5.080 -6.779 1.00 74.50 94 ARG A CA 1
ATOM 754 C C . ARG A 1 94 ? -16.496 4.371 -7.150 1.00 74.50 94 ARG A C 1
ATOM 756 O O . ARG A 1 94 ? -15.670 4.954 -7.840 1.00 74.50 94 ARG A O 1
ATOM 763 N N . VAL A 1 95 ? -16.298 3.162 -6.637 1.00 84.56 95 VAL A N 1
ATOM 764 C CA . VAL A 1 95 ? -15.177 2.276 -6.967 1.00 84.56 95 VAL A CA 1
ATOM 765 C C . VAL A 1 95 ? -15.793 0.994 -7.499 1.00 84.56 95 VAL A C 1
ATOM 767 O O . VAL A 1 95 ? -16.710 0.447 -6.891 1.00 84.56 95 VAL A O 1
ATOM 770 N N . VAL A 1 96 ? -15.334 0.552 -8.661 1.00 87.12 96 VAL A N 1
ATOM 771 C CA . VAL A 1 96 ? -15.785 -0.683 -9.307 1.00 87.12 96 VAL A CA 1
ATOM 772 C C . VAL A 1 96 ? -14.643 -1.689 -9.293 1.00 87.12 96 VAL A C 1
ATOM 774 O O . VAL A 1 96 ? -13.479 -1.301 -9.266 1.00 87.12 96 VAL A O 1
ATOM 777 N N . LYS A 1 97 ? -14.955 -2.981 -9.267 1.00 87.25 97 LYS A N 1
ATOM 778 C CA . LYS A 1 97 ? -13.957 -4.054 -9.235 1.00 87.25 97 LYS A CA 1
ATOM 779 C C . LYS A 1 97 ? -14.122 -4.948 -10.456 1.00 87.25 97 LYS A C 1
ATOM 781 O O . LYS A 1 97 ? -15.254 -5.215 -10.848 1.00 87.25 97 LYS A O 1
ATOM 786 N N . GLN A 1 98 ? -13.012 -5.422 -11.007 1.00 87.00 98 GLN A N 1
ATOM 787 C CA . GLN A 1 98 ? -12.985 -6.433 -12.060 1.00 87.00 98 GLN A CA 1
ATOM 788 C C . GLN A 1 98 ? -12.002 -7.529 -11.657 1.00 87.00 98 GLN A C 1
ATOM 790 O O . GLN A 1 98 ? -10.894 -7.248 -11.196 1.00 87.00 98 GLN A O 1
ATOM 795 N N . THR A 1 99 ? -12.409 -8.783 -11.826 1.00 84.06 99 THR A N 1
ATOM 796 C CA . THR A 1 99 ? -11.511 -9.927 -11.660 1.00 84.06 99 THR A CA 1
ATOM 797 C C . THR A 1 99 ? -10.830 -10.198 -12.992 1.00 84.06 99 THR A C 1
ATOM 799 O O . THR A 1 99 ? -11.510 -10.467 -13.983 1.00 84.06 99 THR A O 1
ATOM 802 N N . VAL A 1 100 ? -9.502 -10.122 -13.013 1.00 77.88 100 VAL A N 1
ATOM 803 C CA . VAL A 1 100 ? -8.684 -10.418 -14.192 1.00 77.88 100 VAL A CA 1
ATOM 804 C C . VAL A 1 100 ? -7.667 -11.482 -13.798 1.00 77.88 100 VAL A C 1
ATOM 806 O O . VAL A 1 100 ? -6.977 -11.333 -12.795 1.00 77.88 100 VAL A O 1
ATOM 809 N N . GLU A 1 101 ? -7.667 -12.610 -14.513 1.00 69.38 101 GLU A N 1
ATOM 810 C CA . GLU A 1 101 ? -6.802 -13.776 -14.241 1.00 69.38 101 GLU A CA 1
ATOM 811 C C . GLU A 1 101 ? -6.855 -14.306 -12.787 1.00 69.38 101 GLU A C 1
ATOM 813 O O . GLU A 1 101 ? -5.887 -14.849 -12.262 1.00 69.38 101 GLU A O 1
ATOM 818 N N . GLY A 1 102 ? -8.003 -14.164 -12.113 1.00 73.06 102 GLY A N 1
ATOM 819 C CA . GLY A 1 102 ? -8.190 -14.601 -10.722 1.00 73.06 102 GLY A CA 1
ATOM 820 C C . GLY A 1 102 ? -7.736 -13.591 -9.661 1.00 73.06 102 GLY A C 1
ATOM 821 O O . GLY A 1 102 ? -7.927 -13.835 -8.471 1.00 73.06 102 GLY A O 1
ATOM 822 N N . GLU A 1 103 ? -7.211 -12.433 -10.066 1.00 73.62 103 GLU A N 1
ATOM 823 C CA . GLU A 1 103 ? -6.863 -11.326 -9.177 1.00 73.62 103 GLU A CA 1
ATOM 824 C C . GLU A 1 103 ? -7.937 -10.229 -9.249 1.00 73.62 103 GLU A C 1
ATOM 826 O O . GLU A 1 103 ? -8.410 -9.861 -10.325 1.00 73.62 103 GLU A O 1
ATOM 831 N N . THR A 1 104 ? -8.374 -9.718 -8.095 1.00 82.56 104 THR A N 1
ATOM 832 C CA . THR A 1 104 ? -9.388 -8.653 -8.045 1.00 82.56 104 THR A CA 1
ATOM 833 C C . THR A 1 104 ? -8.705 -7.295 -8.076 1.00 82.56 104 THR A C 1
ATOM 835 O O . THR A 1 104 ? -7.991 -6.945 -7.139 1.00 82.56 104 THR A O 1
ATOM 838 N N . VAL A 1 105 ? -8.957 -6.528 -9.135 1.00 85.06 105 VAL A N 1
ATOM 839 C CA . VAL A 1 105 ? -8.417 -5.179 -9.331 1.00 85.06 105 VAL A CA 1
ATOM 840 C C . VAL A 1 105 ? -9.544 -4.156 -9.195 1.00 85.06 105 VAL A C 1
ATOM 842 O O . VAL A 1 105 ? -10.661 -4.375 -9.668 1.00 85.06 105 VAL A O 1
ATOM 845 N N . PHE A 1 106 ? -9.263 -3.033 -8.538 1.00 88.81 106 PHE A N 1
ATOM 846 C CA . PHE A 1 106 ? -10.218 -1.948 -8.312 1.00 88.81 106 PHE A CA 1
ATOM 847 C C . PHE A 1 106 ? -9.970 -0.766 -9.259 1.00 88.81 106 PHE A C 1
ATOM 849 O O . PHE A 1 106 ? -8.834 -0.387 -9.537 1.00 88.81 106 PHE A O 1
ATOM 856 N N . PHE A 1 107 ? -11.039 -0.128 -9.725 1.00 87.38 107 PHE A N 1
ATOM 857 C CA . PHE A 1 107 ? -11.007 0.978 -10.679 1.00 87.38 107 PHE A CA 1
ATOM 858 C C . PHE A 1 107 ? -11.910 2.115 -10.211 1.00 87.38 107 PHE A C 1
ATOM 860 O O . PHE A 1 107 ? -12.898 1.915 -9.501 1.00 87.38 107 PHE A O 1
ATOM 867 N N . CYS A 1 108 ? -11.588 3.338 -10.632 1.00 85.88 108 CYS A N 1
ATOM 868 C CA . CYS A 1 108 ? -12.382 4.510 -10.271 1.00 85.88 108 CYS A CA 1
ATOM 869 C C . CYS A 1 108 ? -13.722 4.598 -11.026 1.00 85.88 108 CYS A C 1
ATOM 871 O O . CYS A 1 108 ? -14.650 5.227 -10.530 1.00 85.88 108 CYS A O 1
ATOM 873 N N . CYS A 1 109 ? -13.828 4.006 -12.221 1.00 84.12 109 CYS A N 1
ATOM 874 C CA . CYS A 1 109 ? -14.999 4.078 -13.102 1.00 84.12 109 CYS A CA 1
ATOM 875 C C . CYS A 1 109 ? -15.127 2.802 -13.949 1.00 84.12 109 CYS A C 1
ATOM 877 O O . CYS A 1 109 ? -14.144 2.087 -14.115 1.00 84.12 109 CYS A O 1
ATOM 879 N N . ALA A 1 110 ? -16.322 2.557 -14.503 1.00 84.44 110 ALA A N 1
ATOM 880 C CA . ALA A 1 110 ? -16.587 1.425 -15.397 1.00 84.44 110 ALA A CA 1
ATOM 881 C C . ALA A 1 110 ? -15.808 1.522 -16.719 1.00 84.44 110 ALA A C 1
ATOM 883 O O . ALA A 1 110 ? -15.250 0.529 -17.149 1.00 84.44 110 ALA A O 1
ATOM 884 N N . GLU A 1 111 ? -15.665 2.723 -17.285 1.00 79.62 111 GLU A N 1
ATOM 885 C CA . GLU A 1 111 ? -14.883 2.952 -18.516 1.00 79.62 111 GLU A CA 1
ATOM 886 C C . GLU A 1 111 ? -13.422 2.494 -18.368 1.00 79.62 111 GLU A C 1
ATOM 888 O O . GLU A 1 111 ? -12.863 1.875 -19.263 1.00 79.62 111 GLU A O 1
ATOM 893 N N . CYS A 1 112 ? -12.827 2.684 -17.183 1.00 80.31 112 CYS A N 1
ATOM 894 C CA . CYS A 1 112 ? -11.472 2.203 -16.915 1.00 80.31 112 CYS A CA 1
ATOM 895 C C . CYS A 1 112 ? -11.366 0.670 -16.877 1.00 80.31 112 CYS A C 1
ATOM 897 O O . CYS A 1 112 ? -10.255 0.162 -16.944 1.00 80.31 112 CYS A O 1
ATOM 899 N N . ILE A 1 113 ? -12.470 -0.066 -16.710 1.00 84.75 113 ILE A N 1
ATOM 900 C CA . ILE A 1 113 ? -12.456 -1.530 -16.820 1.00 84.75 113 ILE A CA 1
ATOM 901 C C . ILE A 1 113 ? -12.317 -1.914 -18.289 1.00 84.75 113 ILE A C 1
ATOM 903 O O . ILE A 1 113 ? -11.484 -2.752 -18.619 1.00 84.75 113 ILE A O 1
ATOM 907 N N . ASP A 1 114 ? -13.098 -1.276 -19.158 1.00 77.69 114 ASP A N 1
ATOM 908 C CA . ASP A 1 114 ? -13.084 -1.558 -20.590 1.00 77.69 114 ASP A CA 1
ATOM 909 C C . ASP A 1 114 ? -11.720 -1.210 -21.197 1.00 77.69 114 ASP A C 1
ATOM 911 O O . ASP A 1 114 ? -11.151 -2.024 -21.919 1.00 77.69 114 ASP A O 1
ATOM 915 N N . ASP A 1 115 ? -11.128 -0.074 -20.818 1.00 72.75 115 ASP A N 1
ATOM 916 C CA . ASP A 1 115 ? -9.756 0.288 -21.207 1.00 72.75 115 ASP A CA 1
ATOM 917 C C . ASP A 1 115 ? -8.726 -0.743 -20.706 1.00 72.75 115 ASP A C 1
ATOM 919 O O . ASP A 1 115 ? -7.818 -1.131 -21.436 1.00 72.75 115 ASP A O 1
ATOM 923 N N . TYR A 1 116 ? -8.890 -1.243 -19.475 1.00 75.31 116 TYR A N 1
ATOM 924 C CA . TYR A 1 116 ? -7.973 -2.218 -18.872 1.00 75.31 116 TYR A CA 1
ATOM 925 C C . TYR A 1 116 ? -8.038 -3.606 -19.518 1.00 75.31 116 TYR A C 1
ATOM 927 O O . TYR A 1 116 ? -7.032 -4.306 -19.551 1.00 75.31 116 TYR A O 1
ATOM 935 N N . VAL A 1 117 ? -9.217 -4.019 -19.985 1.00 72.12 117 VAL A N 1
ATOM 936 C CA . VAL A 1 117 ? -9.444 -5.336 -20.603 1.00 72.12 117 VAL A CA 1
ATOM 937 C C . VAL A 1 117 ? -9.219 -5.296 -22.120 1.00 72.12 117 VAL A C 1
ATOM 939 O O . VAL A 1 117 ? -8.866 -6.314 -22.709 1.00 72.12 117 VAL A O 1
ATOM 942 N N . SER A 1 118 ? -9.429 -4.145 -22.767 1.00 66.25 118 SER A N 1
ATOM 943 C CA . SER A 1 118 ? -9.292 -3.991 -24.225 1.00 66.25 118 SER A CA 1
ATOM 944 C C . SER A 1 118 ? -7.860 -3.746 -24.692 1.00 66.25 118 SER A C 1
ATOM 946 O O . SER A 1 118 ? -7.534 -4.043 -25.841 1.00 66.25 118 SER A O 1
ATOM 948 N N . GLN A 1 119 ? -7.006 -3.210 -23.825 1.00 54.91 119 GLN A N 1
ATOM 949 C CA . GLN A 1 119 ? -5.602 -2.983 -24.122 1.00 54.91 119 GLN A CA 1
ATOM 950 C C . GLN A 1 119 ? -4.773 -4.067 -23.423 1.00 54.91 119 GLN A C 1
ATOM 952 O O . GLN A 1 119 ? -4.952 -4.308 -22.232 1.00 54.91 119 GLN A O 1
ATOM 957 N N . ASP A 1 120 ? -3.828 -4.690 -24.135 1.00 48.28 120 ASP A N 1
ATOM 958 C CA . ASP A 1 120 ? -2.785 -5.583 -23.596 1.00 48.28 120 ASP A CA 1
ATOM 959 C C . ASP A 1 120 ? -1.817 -4.838 -22.631 1.00 48.28 120 ASP A C 1
ATOM 961 O O . ASP A 1 120 ? -0.595 -4.962 -22.692 1.00 48.28 120 ASP A O 1
ATOM 965 N N . HIS A 1 121 ? -2.329 -4.039 -21.690 1.00 48.94 121 HIS A N 1
ATOM 966 C CA . HIS A 1 121 ? -1.554 -3.356 -20.650 1.00 48.94 121 HIS A CA 1
ATOM 967 C C . HIS A 1 121 ? -1.167 -4.283 -19.487 1.00 48.94 121 HIS A C 1
ATOM 969 O O . HIS A 1 121 ? -0.612 -3.825 -18.485 1.00 48.94 121 HIS A O 1
ATOM 975 N N . HIS A 1 122 ? -1.342 -5.603 -19.632 1.00 48.12 122 HIS A N 1
ATOM 976 C CA . HIS A 1 122 ? -0.825 -6.610 -18.698 1.00 48.12 122 HIS A CA 1
ATOM 977 C C . HIS A 1 122 ? 0.703 -6.539 -18.502 1.00 48.12 122 HIS A C 1
ATOM 979 O O . HIS A 1 122 ? 1.214 -7.004 -17.482 1.00 48.12 122 HIS A O 1
ATOM 985 N N . ALA A 1 123 ? 1.436 -5.879 -19.406 1.00 45.62 123 ALA A N 1
ATOM 986 C CA . ALA A 1 123 ? 2.866 -5.623 -19.251 1.00 45.62 123 ALA A CA 1
ATOM 987 C C . ALA A 1 123 ? 3.200 -4.417 -18.341 1.00 45.62 123 ALA A C 1
ATOM 989 O O . ALA A 1 123 ? 4.290 -4.350 -17.780 1.00 45.62 123 ALA A O 1
ATOM 990 N N . GLN A 1 124 ? 2.293 -3.465 -18.117 1.00 51.00 124 GLN A N 1
ATOM 991 C CA . GLN A 1 124 ? 2.598 -2.216 -17.400 1.00 51.00 124 GLN A CA 1
ATOM 992 C C . GLN A 1 124 ? 2.025 -2.210 -15.975 1.00 51.00 124 GLN A C 1
ATOM 994 O O . GLN A 1 124 ? 1.421 -1.244 -15.517 1.00 51.00 124 GLN A O 1
ATOM 999 N N . ARG A 1 125 ? 2.232 -3.295 -15.218 1.00 52.91 125 ARG A N 1
ATOM 1000 C CA . ARG A 1 125 ? 2.037 -3.280 -13.756 1.00 52.91 125 ARG A CA 1
ATOM 1001 C C . ARG A 1 125 ? 3.170 -2.491 -13.092 1.00 52.91 125 ARG A C 1
ATOM 1003 O O . ARG A 1 125 ? 4.097 -3.078 -12.537 1.00 52.91 125 ARG A O 1
ATOM 1010 N N . SER A 1 126 ? 3.081 -1.166 -13.168 1.00 52.78 126 SER A N 1
ATOM 1011 C CA . SER A 1 126 ? 3.936 -0.230 -12.439 1.00 52.78 126 SER A CA 1
ATOM 1012 C C . SER A 1 126 ? 3.370 -0.011 -11.034 1.00 52.78 126 SER A C 1
ATOM 1014 O O . SER A 1 126 ? 2.437 0.770 -10.855 1.00 52.78 126 SER A O 1
ATOM 1016 N N . THR A 1 127 ? 3.868 -0.717 -10.012 1.00 58.12 127 THR A N 1
ATOM 1017 C CA . THR A 1 127 ? 3.450 -0.414 -8.626 1.00 58.12 127 THR A CA 1
ATOM 1018 C C . THR A 1 127 ? 4.052 0.916 -8.186 1.00 58.12 127 THR A C 1
ATOM 1020 O O . THR A 1 127 ? 5.197 1.204 -8.537 1.00 58.12 127 THR A O 1
ATOM 1023 N N . LYS A 1 128 ? 3.312 1.685 -7.370 1.00 65.25 128 LYS A N 1
ATOM 1024 C CA . LYS A 1 128 ? 3.734 2.985 -6.824 1.00 65.25 128 LYS A CA 1
ATOM 1025 C C . LYS A 1 128 ? 5.220 2.973 -6.427 1.00 65.25 128 LYS A C 1
ATOM 1027 O O . LYS A 1 128 ? 5.617 2.080 -5.675 1.00 65.25 128 LYS A O 1
ATOM 1032 N N . PRO A 1 129 ? 6.021 3.951 -6.877 1.00 74.69 129 PRO A N 1
ATOM 1033 C CA . PRO A 1 129 ? 7.411 4.050 -6.472 1.00 74.69 129 PRO A CA 1
ATOM 1034 C C . PRO A 1 129 ? 7.507 4.267 -4.960 1.00 74.69 129 PRO A C 1
ATOM 1036 O O . PRO A 1 129 ? 6.840 5.132 -4.385 1.00 74.69 129 PRO A O 1
ATOM 1039 N N . VAL A 1 130 ? 8.334 3.462 -4.304 1.00 82.94 130 VAL A N 1
ATOM 1040 C CA . VAL A 1 130 ? 8.592 3.549 -2.862 1.00 82.94 130 VAL A CA 1
ATOM 1041 C C . VAL A 1 130 ? 10.081 3.763 -2.663 1.00 82.94 130 VAL A C 1
ATOM 1043 O O . VAL A 1 130 ? 10.892 3.215 -3.406 1.00 82.94 130 VAL A O 1
ATOM 1046 N N . LYS A 1 131 ? 10.472 4.535 -1.648 1.00 83.94 131 LYS A N 1
ATOM 1047 C CA . LYS A 1 131 ? 11.884 4.610 -1.260 1.00 83.94 131 LYS A CA 1
ATOM 1048 C C . LYS A 1 131 ? 12.403 3.215 -0.915 1.00 83.94 131 LYS A C 1
ATOM 1050 O O . LYS A 1 131 ? 11.743 2.471 -0.187 1.00 83.94 131 LYS A O 1
ATOM 1055 N N . ALA A 1 132 ? 13.570 2.863 -1.444 1.00 84.31 132 ALA A N 1
ATOM 1056 C CA . ALA A 1 132 ? 14.168 1.567 -1.185 1.00 84.31 132 ALA A CA 1
ATOM 1057 C C . ALA A 1 132 ? 14.486 1.415 0.308 1.00 84.31 132 ALA A C 1
ATOM 1059 O O . ALA A 1 132 ? 14.827 2.371 1.009 1.00 84.31 132 ALA A O 1
ATOM 1060 N N . THR A 1 133 ? 14.339 0.192 0.804 1.00 84.00 133 THR A N 1
ATOM 1061 C CA . THR A 1 133 ? 14.519 -0.128 2.222 1.00 84.00 133 THR A CA 1
ATOM 1062 C C . THR A 1 133 ? 15.775 -0.966 2.429 1.00 84.00 133 THR A C 1
ATOM 1064 O O . THR A 1 133 ? 16.391 -1.441 1.478 1.00 84.00 133 THR A O 1
ATOM 1067 N N . LYS A 1 134 ? 16.151 -1.232 3.686 1.00 80.56 134 LYS A N 1
ATOM 1068 C CA . LYS A 1 134 ? 17.283 -2.128 3.991 1.00 80.56 134 LYS A CA 1
ATOM 1069 C C . LYS A 1 134 ? 17.117 -3.536 3.404 1.00 80.56 134 LYS 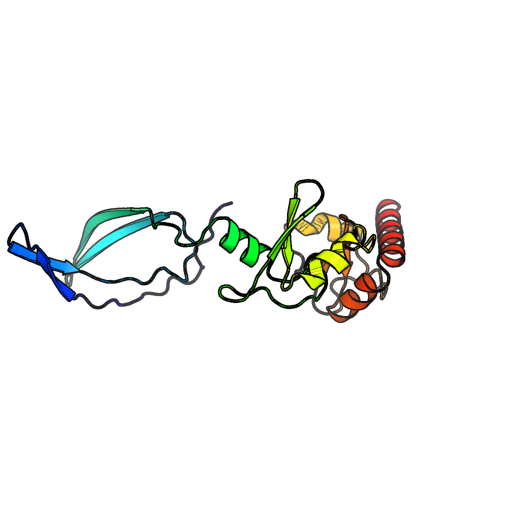A C 1
ATOM 1071 O O . LYS A 1 134 ? 18.117 -4.186 3.127 1.00 80.56 134 LYS A O 1
ATOM 1076 N N . ALA A 1 135 ? 15.882 -3.997 3.193 1.00 79.38 135 ALA A N 1
ATOM 1077 C CA . ALA A 1 135 ? 15.618 -5.287 2.555 1.00 79.38 135 ALA A CA 1
ATOM 1078 C C . ALA A 1 135 ? 16.049 -5.315 1.076 1.00 79.38 135 ALA A C 1
ATOM 1080 O O . ALA A 1 135 ? 16.336 -6.379 0.538 1.00 79.38 135 ALA A O 1
ATOM 1081 N N . ASP A 1 136 ? 16.142 -4.150 0.433 1.00 84.62 136 ASP A N 1
ATOM 1082 C CA . ASP A 1 136 ? 16.552 -4.003 -0.961 1.00 84.62 136 ASP A CA 1
ATOM 1083 C C . ASP A 1 136 ? 18.077 -3.866 -1.125 1.00 84.62 136 ASP A C 1
ATOM 1085 O O . ASP A 1 136 ? 18.565 -3.791 -2.251 1.00 84.62 136 ASP A O 1
ATOM 1089 N N . ALA A 1 137 ? 18.852 -3.864 -0.032 1.00 83.81 137 ALA A N 1
ATOM 1090 C CA . ALA A 1 137 ? 20.291 -3.588 -0.051 1.00 83.81 137 ALA A CA 1
ATOM 1091 C C . ALA A 1 137 ? 21.078 -4.510 -0.998 1.00 83.81 137 ALA A C 1
ATOM 1093 O O . ALA A 1 137 ? 21.982 -4.053 -1.692 1.00 83.81 137 ALA A O 1
ATOM 1094 N N . THR A 1 138 ? 20.729 -5.795 -1.076 1.00 85.75 138 THR A N 1
ATOM 1095 C CA . THR A 1 138 ? 21.384 -6.736 -2.000 1.00 85.75 138 THR A CA 1
ATOM 1096 C C . THR A 1 138 ? 21.133 -6.363 -3.459 1.00 85.75 138 THR A C 1
ATOM 1098 O O . THR A 1 138 ? 22.055 -6.391 -4.269 1.00 85.75 138 THR A O 1
ATOM 1101 N N . ALA A 1 139 ? 19.903 -5.973 -3.795 1.00 85.31 139 ALA A N 1
ATOM 1102 C CA . ALA A 1 139 ? 19.543 -5.592 -5.155 1.00 85.31 139 ALA A CA 1
ATOM 1103 C C . ALA A 1 139 ? 20.143 -4.228 -5.539 1.00 85.31 139 ALA A C 1
ATOM 1105 O O . ALA A 1 139 ? 20.657 -4.076 -6.645 1.00 85.31 139 ALA A O 1
ATOM 1106 N N . LEU A 1 140 ? 20.177 -3.279 -4.600 1.00 87.94 140 LEU A N 1
ATOM 1107 C CA . LEU A 1 140 ? 20.854 -1.990 -4.764 1.00 87.94 140 LEU A CA 1
ATOM 1108 C C . LEU A 1 140 ? 22.357 -2.157 -4.995 1.00 87.94 140 LEU A C 1
ATOM 1110 O O . LEU A 1 140 ? 22.906 -1.554 -5.911 1.00 87.94 140 LEU A O 1
ATOM 1114 N N . ASN A 1 141 ? 23.011 -3.028 -4.223 1.00 86.19 141 ASN A N 1
ATOM 1115 C CA . ASN A 1 141 ? 24.433 -3.331 -4.390 1.00 86.19 141 ASN A CA 1
ATOM 1116 C C . ASN A 1 141 ? 24.749 -4.062 -5.696 1.00 86.19 141 ASN A C 1
ATOM 1118 O O . ASN A 1 141 ? 25.893 -4.002 -6.151 1.00 86.19 141 ASN A O 1
ATOM 1122 N N . ARG A 1 142 ? 23.771 -4.754 -6.287 1.00 88.75 142 ARG A N 1
ATOM 1123 C CA . ARG A 1 142 ? 23.916 -5.372 -7.607 1.00 88.75 142 ARG A CA 1
ATOM 1124 C C . ARG A 1 142 ? 23.763 -4.344 -8.720 1.00 88.75 142 ARG A C 1
ATOM 1126 O O . ARG A 1 142 ? 24.566 -4.313 -9.641 1.00 88.75 142 ARG A O 1
ATOM 1133 N N . GLN A 1 143 ? 22.769 -3.465 -8.617 1.00 89.19 143 GLN A N 1
ATOM 1134 C CA . GLN A 1 143 ? 22.510 -2.496 -9.674 1.00 89.19 143 GLN A CA 1
ATOM 1135 C C . GLN A 1 143 ? 23.513 -1.334 -9.650 1.00 89.19 143 GLN A C 1
ATOM 1137 O O . GLN A 1 143 ? 24.074 -1.010 -10.692 1.00 89.19 143 GLN A O 1
ATOM 1142 N N . ARG A 1 144 ? 23.766 -0.748 -8.469 1.00 87.06 144 ARG A N 1
ATOM 1143 C CA . ARG A 1 144 ? 24.668 0.387 -8.149 1.00 87.06 144 ARG A CA 1
ATOM 1144 C C . ARG A 1 144 ? 24.386 1.709 -8.873 1.00 87.06 144 ARG A C 1
ATOM 1146 O O . ARG A 1 144 ? 24.469 2.763 -8.246 1.00 87.06 144 ARG A O 1
ATOM 1153 N N . LEU A 1 145 ? 24.052 1.659 -10.158 1.00 90.56 145 LEU A N 1
ATOM 1154 C CA . LEU A 1 145 ? 23.850 2.794 -11.049 1.00 90.56 145 LEU A CA 1
ATOM 1155 C C . LEU A 1 145 ? 22.3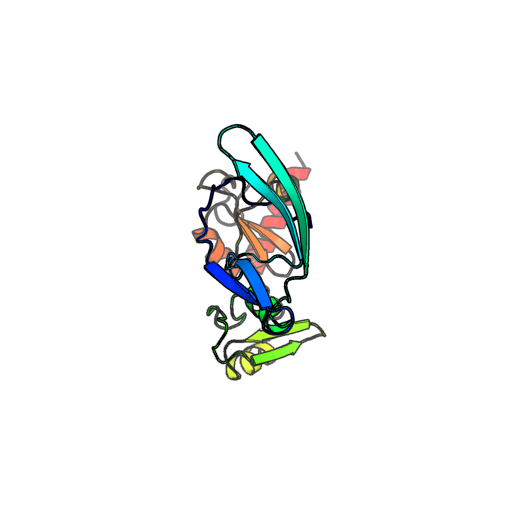79 2.920 -11.476 1.00 90.56 145 LEU A C 1
ATOM 1157 O O . LEU A 1 145 ? 21.654 1.930 -11.631 1.00 90.56 145 LEU A O 1
ATOM 1161 N N . CYS A 1 146 ? 21.938 4.158 -11.671 1.00 90.25 146 CYS A N 1
ATOM 1162 C CA . CYS A 1 146 ? 20.638 4.499 -12.228 1.00 90.25 146 CYS A CA 1
ATOM 1163 C C . CYS A 1 146 ? 20.589 4.085 -13.711 1.00 90.25 146 CYS A C 1
ATOM 1165 O O . CYS A 1 146 ? 21.504 4.427 -14.451 1.00 90.25 146 CYS A O 1
ATOM 1167 N N . PRO A 1 147 ? 19.543 3.394 -14.194 1.00 89.62 147 PRO A N 1
ATOM 1168 C CA . PRO A 1 147 ? 19.465 2.966 -15.589 1.00 89.62 147 PRO A CA 1
ATOM 1169 C C . PRO A 1 147 ? 19.134 4.124 -16.542 1.00 89.62 147 PRO A C 1
ATOM 1171 O O . PRO A 1 147 ? 19.267 3.957 -17.748 1.00 89.62 147 PRO A O 1
ATOM 1174 N N . VAL A 1 148 ? 18.704 5.272 -16.003 1.00 89.12 148 VAL A N 1
ATOM 1175 C CA . VAL A 1 148 ? 18.367 6.483 -16.765 1.00 89.12 148 VAL A CA 1
ATOM 1176 C C . VAL A 1 148 ? 19.591 7.383 -16.920 1.00 89.12 148 VAL A C 1
ATOM 1178 O O . VAL A 1 148 ? 19.969 7.716 -18.034 1.00 89.12 148 VAL A O 1
ATOM 1181 N N . MET A 1 149 ? 20.221 7.747 -15.797 1.00 85.62 149 MET A N 1
ATOM 1182 C CA . MET A 1 149 ? 21.323 8.722 -15.757 1.00 85.62 149 MET A CA 1
ATOM 11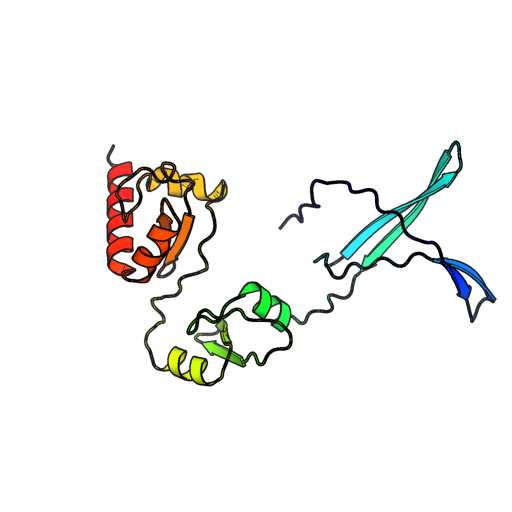83 C C . MET A 1 149 ? 22.713 8.087 -15.637 1.00 85.62 149 MET A C 1
ATOM 1185 O O . MET A 1 149 ? 23.710 8.791 -15.702 1.00 85.62 149 MET A O 1
ATOM 1189 N N . GLU A 1 150 ? 22.794 6.774 -15.398 1.00 84.50 150 GLU A N 1
ATOM 1190 C CA . GLU A 1 150 ? 24.049 6.028 -15.186 1.00 84.50 150 GLU A CA 1
ATOM 1191 C C . GLU A 1 150 ? 24.888 6.507 -13.988 1.00 84.50 150 GLU A C 1
ATOM 1193 O O . GLU A 1 150 ? 26.040 6.115 -13.815 1.00 84.50 150 GLU A O 1
ATOM 1198 N N . GLU A 1 151 ? 24.285 7.302 -13.106 1.00 85.88 151 GLU A N 1
ATOM 1199 C CA . GLU A 1 151 ? 24.886 7.799 -11.871 1.00 85.88 151 GLU A CA 1
ATOM 1200 C C . GLU A 1 151 ? 24.609 6.874 -10.677 1.00 85.88 151 GLU A C 1
ATOM 1202 O O . GLU A 1 151 ? 23.649 6.097 -10.705 1.00 85.88 151 GLU A O 1
ATOM 1207 N N . PRO A 1 152 ? 25.401 6.954 -9.591 1.00 87.56 152 PRO A N 1
ATOM 1208 C CA . PRO A 1 152 ? 25.134 6.200 -8.372 1.00 87.56 152 PRO A CA 1
ATOM 1209 C C . PRO A 1 152 ? 23.712 6.436 -7.853 1.00 87.56 152 PRO A C 1
ATOM 1211 O O . PRO A 1 152 ? 23.255 7.575 -7.754 1.00 87.56 152 PRO A O 1
ATOM 1214 N N . LEU A 1 153 ? 23.023 5.359 -7.467 1.00 86.81 153 LEU A N 1
ATOM 1215 C CA . LEU A 1 153 ? 21.641 5.434 -6.969 1.00 86.81 153 LEU A CA 1
ATOM 1216 C C . LEU A 1 153 ? 21.487 6.335 -5.727 1.00 86.81 153 LEU A C 1
ATOM 1218 O O . LEU A 1 153 ? 20.410 6.876 -5.492 1.00 86.81 153 LEU A O 1
ATOM 1222 N N . ASP A 1 154 ? 22.568 6.542 -4.972 1.00 83.12 154 ASP A N 1
ATOM 1223 C CA . ASP A 1 154 ? 22.599 7.388 -3.775 1.00 83.12 154 ASP A CA 1
ATOM 1224 C C . ASP A 1 154 ? 22.956 8.863 -4.054 1.00 83.12 154 ASP A C 1
ATOM 1226 O O . ASP A 1 154 ? 22.919 9.684 -3.139 1.00 83.12 154 ASP A O 1
ATOM 1230 N N . ALA A 1 155 ? 23.288 9.235 -5.297 1.00 77.31 155 ALA A N 1
ATOM 1231 C CA . ALA A 1 155 ? 23.815 10.566 -5.614 1.00 77.31 155 ALA A CA 1
ATOM 1232 C C . ALA A 1 155 ? 22.779 11.703 -5.496 1.00 77.31 155 ALA A C 1
ATOM 1234 O O . ALA A 1 155 ? 23.148 12.834 -5.188 1.00 77.31 155 ALA A O 1
ATOM 1235 N N . MET A 1 156 ? 21.488 11.423 -5.725 1.00 75.56 156 MET A N 1
ATOM 1236 C CA . MET A 1 156 ? 20.451 12.454 -5.924 1.00 75.56 156 MET A CA 1
ATOM 1237 C C . MET A 1 156 ? 19.285 12.408 -4.918 1.00 75.56 156 MET A C 1
ATOM 1239 O O . MET A 1 156 ? 18.177 12.853 -5.211 1.00 75.56 156 MET A O 1
ATOM 1243 N N . GLY A 1 157 ? 19.516 11.909 -3.700 1.00 68.69 157 GLY A N 1
ATOM 1244 C CA . GLY A 1 157 ? 18.506 11.954 -2.629 1.00 68.69 157 GLY A CA 1
ATOM 1245 C C . GLY A 1 157 ? 17.664 10.685 -2.467 1.00 68.69 157 GLY A C 1
ATOM 1246 O O . GLY A 1 157 ? 16.754 10.652 -1.630 1.00 68.69 157 GLY A O 1
ATOM 1247 N N . GLY A 1 158 ? 18.011 9.616 -3.182 1.00 67.19 158 GLY A N 1
ATOM 1248 C CA . GLY A 1 158 ? 17.798 8.256 -2.701 1.00 67.19 158 GLY A CA 1
ATOM 1249 C C . GLY A 1 158 ? 17.610 7.215 -3.801 1.00 67.19 158 GLY A C 1
ATOM 1250 O O . GLY A 1 158 ? 17.175 7.547 -4.900 1.00 67.19 158 GLY A O 1
ATOM 1251 N N . PRO A 1 159 ? 17.820 5.931 -3.480 1.00 87.12 159 PRO A N 1
ATOM 1252 C CA . PRO A 1 159 ? 17.329 4.856 -4.314 1.00 87.12 159 PRO A CA 1
ATOM 1253 C C . PRO A 1 159 ? 15.810 4.731 -4.152 1.00 87.12 159 PRO A C 1
ATOM 1255 O O . PRO A 1 159 ? 15.296 4.409 -3.076 1.00 87.12 159 PRO A O 1
ATOM 1258 N N . TRP A 1 160 ? 15.078 4.955 -5.234 1.00 87.62 160 TRP A N 1
ATOM 1259 C CA . TRP A 1 160 ? 13.653 4.664 -5.356 1.00 87.62 160 TRP A CA 1
ATOM 1260 C C . TRP A 1 160 ? 13.461 3.321 -6.036 1.00 87.62 160 TRP A C 1
ATOM 1262 O O . TRP A 1 160 ? 14.152 3.009 -6.997 1.00 87.62 160 TRP A O 1
ATOM 1272 N N . LYS A 1 161 ? 12.512 2.531 -5.546 1.00 87.31 161 LYS A N 1
ATOM 1273 C CA . LYS A 1 161 ? 12.126 1.238 -6.098 1.00 87.31 161 LYS A CA 1
ATOM 1274 C C . LYS A 1 161 ? 10.809 1.379 -6.845 1.00 87.31 161 LYS A C 1
ATOM 1276 O O . LYS A 1 161 ? 9.802 1.752 -6.244 1.00 87.31 161 LYS A O 1
ATOM 1281 N N . ILE A 1 162 ? 10.810 0.992 -8.113 1.00 86.44 162 ILE A N 1
ATOM 1282 C CA . ILE A 1 162 ? 9.613 0.810 -8.934 1.00 86.44 162 ILE A CA 1
ATOM 1283 C C . ILE A 1 162 ? 9.567 -0.638 -9.427 1.00 86.44 162 ILE A C 1
ATOM 1285 O O . ILE A 1 162 ? 10.595 -1.212 -9.776 1.00 86.44 162 ILE A O 1
ATOM 1289 N N . ILE A 1 163 ? 8.394 -1.271 -9.408 1.00 83.25 163 ILE A N 1
ATOM 1290 C CA . ILE A 1 163 ? 8.215 -2.595 -10.019 1.00 83.25 163 ILE A CA 1
ATOM 1291 C C . ILE A 1 163 ? 7.656 -2.366 -11.408 1.00 83.25 163 ILE A C 1
ATOM 1293 O O . ILE A 1 163 ? 6.618 -1.734 -11.511 1.00 83.25 163 ILE A O 1
ATOM 1297 N N . VAL A 1 164 ? 8.321 -2.882 -12.436 1.00 80.69 164 VAL A N 1
ATOM 1298 C CA . VAL A 1 164 ? 7.915 -2.771 -13.840 1.00 80.69 164 VAL A CA 1
ATOM 1299 C C . VAL A 1 164 ? 7.955 -4.167 -14.449 1.00 80.69 164 VAL A C 1
ATOM 1301 O O . VAL A 1 164 ? 8.942 -4.880 -14.267 1.00 80.69 164 VAL A O 1
ATOM 1304 N N . GLN A 1 165 ? 6.882 -4.604 -15.119 1.00 73.38 165 GLN A N 1
ATOM 1305 C CA . GLN A 1 165 ? 6.759 -5.978 -15.647 1.00 73.38 165 GLN A CA 1
ATOM 1306 C C . GLN A 1 165 ? 7.102 -7.063 -14.597 1.00 73.38 165 GLN A C 1
ATOM 1308 O O . GLN A 1 165 ? 7.781 -8.051 -14.883 1.00 73.38 165 GLN A O 1
ATOM 1313 N N . GLY A 1 166 ? 6.711 -6.845 -13.335 1.00 76.50 166 GLY A N 1
ATOM 1314 C CA . GLY A 1 166 ? 6.995 -7.763 -12.223 1.00 76.50 166 GLY A CA 1
ATOM 1315 C C . GLY A 1 166 ? 8.457 -7.794 -11.748 1.00 76.50 166 GLY A C 1
ATOM 1316 O O . GLY A 1 166 ? 8.797 -8.606 -10.888 1.00 76.50 166 GLY A O 1
ATOM 1317 N N . LYS A 1 167 ? 9.332 -6.923 -12.267 1.00 82.12 167 LYS A N 1
ATOM 1318 C CA . LYS A 1 167 ? 10.749 -6.836 -11.884 1.00 82.12 167 LYS A CA 1
ATOM 1319 C C . LYS A 1 167 ? 11.043 -5.518 -11.164 1.00 82.12 167 LYS A C 1
ATOM 1321 O O . LYS A 1 167 ? 10.588 -4.470 -11.617 1.00 82.12 167 LYS A O 1
ATOM 1326 N N . PRO A 1 168 ? 11.801 -5.538 -10.053 1.00 86.62 168 PRO A N 1
ATOM 1327 C CA . PRO A 1 168 ? 12.199 -4.314 -9.375 1.00 86.62 168 PRO A CA 1
ATOM 1328 C C . PRO A 1 168 ? 13.293 -3.592 -10.170 1.00 86.62 168 PRO A C 1
ATOM 1330 O O . PRO A 1 168 ? 14.312 -4.188 -10.521 1.00 86.62 168 PRO A O 1
ATOM 1333 N N . VAL A 1 169 ? 13.083 -2.303 -10.410 1.00 89.00 169 VAL A N 1
ATOM 1334 C CA . VAL A 1 169 ? 14.046 -1.359 -10.978 1.00 89.00 169 VAL A CA 1
ATOM 1335 C C . VAL A 1 169 ? 14.300 -0.272 -9.944 1.00 89.00 169 VAL A C 1
ATOM 1337 O O . VAL A 1 169 ? 13.361 0.240 -9.327 1.00 89.00 169 VAL A O 1
ATOM 1340 N N . TYR A 1 170 ? 15.572 0.067 -9.740 1.00 90.88 170 TYR A N 1
ATOM 1341 C CA . TYR A 1 170 ? 15.968 1.125 -8.820 1.00 90.88 170 TYR A CA 1
ATOM 1342 C C . TYR A 1 170 ? 16.429 2.366 -9.588 1.00 90.88 170 TYR A C 1
ATOM 1344 O O . TYR A 1 170 ? 17.172 2.243 -10.562 1.00 90.88 170 TYR A O 1
ATOM 1352 N N . VAL A 1 171 ? 16.000 3.553 -9.157 1.00 90.94 171 VAL A N 1
ATOM 1353 C CA . VAL A 1 171 ? 16.352 4.848 -9.771 1.00 90.94 171 VAL A CA 1
ATOM 1354 C C . VAL A 1 171 ? 16.822 5.854 -8.719 1.00 90.94 171 VAL A C 1
ATOM 1356 O O . VAL A 1 171 ? 16.485 5.713 -7.546 1.00 90.94 171 VAL A O 1
ATOM 1359 N N . CYS A 1 172 ? 17.613 6.852 -9.120 1.00 89.69 172 CYS A N 1
ATOM 1360 C CA . CYS A 1 172 ? 18.264 7.798 -8.199 1.00 89.69 172 CYS A CA 1
ATOM 1361 C C . CYS A 1 172 ? 17.388 8.986 -7.754 1.00 89.69 172 CYS A C 1
ATOM 1363 O O . CYS A 1 172 ? 17.740 9.679 -6.799 1.00 89.69 172 CYS A O 1
ATOM 1365 N N . CYS A 1 173 ? 16.276 9.263 -8.442 1.00 86.56 173 CYS A N 1
ATOM 1366 C CA . CYS A 1 173 ? 15.391 10.387 -8.132 1.00 86.56 173 CYS A CA 1
ATOM 1367 C C . CYS A 1 173 ? 13.963 10.156 -8.645 1.00 86.56 173 CYS A C 1
ATOM 1369 O O . CYS A 1 173 ? 13.728 9.264 -9.462 1.00 86.56 173 CYS A O 1
ATOM 1371 N N . GLU A 1 174 ? 13.019 10.986 -8.185 1.00 81.75 174 GLU A N 1
ATOM 1372 C CA . GLU A 1 174 ? 11.618 10.902 -8.614 1.00 81.75 174 GLU A CA 1
ATOM 1373 C C . GLU A 1 174 ? 11.442 11.180 -10.114 1.00 81.75 174 GLU A C 1
ATOM 1375 O O . GLU A 1 174 ? 10.655 10.507 -10.768 1.00 81.75 174 GLU A O 1
ATOM 1380 N N . GLY A 1 175 ? 12.242 12.087 -10.686 1.00 82.56 175 GLY A N 1
ATOM 1381 C CA . GLY A 1 175 ? 12.190 12.392 -12.120 1.00 82.56 175 GLY A CA 1
ATOM 1382 C C . GLY A 1 175 ? 12.583 11.211 -13.016 1.00 82.56 175 GLY A C 1
ATOM 1383 O O . GLY A 1 175 ? 12.041 11.056 -14.101 1.00 82.56 175 GLY A O 1
ATOM 1384 N N . CYS A 1 176 ? 13.463 10.319 -12.548 1.00 85.81 176 CYS A N 1
ATOM 1385 C CA . CYS A 1 176 ? 13.821 9.106 -13.294 1.00 85.81 176 CYS A CA 1
ATOM 1386 C C . CYS A 1 176 ? 12.702 8.050 -13.294 1.00 85.81 176 CYS A C 1
ATOM 1388 O O . CYS A 1 176 ? 12.785 7.077 -14.040 1.00 85.81 176 CYS A O 1
ATOM 1390 N N . ILE A 1 177 ? 11.684 8.190 -12.439 1.00 84.75 177 ILE A N 1
ATOM 1391 C CA . ILE A 1 177 ? 10.573 7.237 -12.357 1.00 84.75 177 ILE A CA 1
ATOM 1392 C C . ILE A 1 177 ? 9.692 7.355 -13.598 1.00 84.75 177 ILE A C 1
ATOM 1394 O O . ILE A 1 177 ? 9.334 6.328 -14.166 1.00 84.75 177 ILE A O 1
ATOM 1398 N N . GLU A 1 178 ? 9.366 8.582 -14.013 1.00 82.50 178 GLU A N 1
ATOM 1399 C CA . GLU A 1 178 ? 8.527 8.840 -15.189 1.00 82.50 178 GLU A CA 1
ATOM 1400 C C . GLU A 1 178 ? 9.174 8.256 -16.448 1.00 82.50 178 GLU A C 1
ATOM 1402 O O . GLU A 1 178 ? 8.542 7.462 -17.134 1.00 82.50 178 GLU A O 1
ATOM 1407 N N . SER A 1 179 ? 10.477 8.482 -16.659 1.00 83.88 179 SER A N 1
ATOM 1408 C CA . SER A 1 179 ? 11.202 7.896 -17.798 1.00 83.88 179 SER A CA 1
ATOM 1409 C C . SER A 1 179 ? 11.125 6.365 -17.821 1.00 83.88 179 SER A C 1
ATOM 1411 O O . SER A 1 179 ? 10.900 5.757 -18.863 1.00 83.88 179 SER A O 1
ATOM 1413 N N . VAL A 1 180 ? 11.262 5.719 -16.657 1.00 85.50 180 VAL A N 1
ATOM 1414 C CA . VAL A 1 180 ? 11.153 4.256 -16.548 1.00 85.50 180 VAL A CA 1
ATOM 1415 C C . VAL A 1 180 ? 9.727 3.756 -16.807 1.00 85.50 180 VAL A C 1
ATOM 1417 O O . VAL A 1 180 ? 9.557 2.629 -17.269 1.00 85.50 180 VAL A O 1
ATOM 1420 N N . GLN A 1 181 ? 8.706 4.562 -16.515 1.00 80.19 181 GLN A N 1
ATOM 1421 C CA . GLN A 1 181 ? 7.314 4.233 -16.823 1.00 80.19 181 GLN A CA 1
ATOM 1422 C C . GLN A 1 181 ? 6.978 4.435 -18.303 1.00 80.19 181 GLN A C 1
ATOM 1424 O O . GLN A 1 181 ? 6.204 3.641 -18.835 1.00 80.19 181 GLN A O 1
ATOM 1429 N N . ASP A 1 182 ? 7.577 5.436 -18.948 1.00 81.94 182 ASP A N 1
ATOM 1430 C CA . ASP A 1 182 ? 7.388 5.721 -20.371 1.00 81.94 182 ASP A CA 1
ATOM 1431 C C . ASP A 1 182 ? 8.017 4.630 -21.255 1.00 81.94 182 ASP A C 1
ATOM 1433 O O . ASP A 1 182 ? 7.394 4.171 -22.213 1.00 81.94 182 ASP A O 1
ATOM 1437 N N . GLU A 1 183 ? 9.219 4.149 -20.906 1.00 83.19 183 GLU A N 1
ATOM 1438 C CA . GLU A 1 183 ? 9.952 3.137 -21.687 1.00 83.19 183 GLU A CA 1
ATOM 1439 C C . GLU A 1 183 ? 10.379 1.909 -20.849 1.00 83.19 183 GLU A C 1
ATOM 1441 O O . GLU A 1 183 ? 11.570 1.615 -20.679 1.00 83.19 183 GLU A O 1
ATOM 1446 N N . PRO A 1 184 ? 9.418 1.121 -20.335 1.00 82.31 184 PRO A N 1
ATOM 1447 C CA . PRO A 1 184 ? 9.677 0.072 -19.350 1.00 82.31 184 PRO A CA 1
ATOM 1448 C C . PRO A 1 184 ? 10.624 -1.026 -19.852 1.00 82.31 184 PRO A C 1
ATOM 1450 O O . PRO A 1 184 ? 11.477 -1.508 -19.104 1.00 82.31 184 PRO A O 1
ATOM 1453 N N . GLU A 1 185 ? 10.508 -1.429 -21.117 1.00 83.62 185 GLU A N 1
ATOM 1454 C CA . GLU A 1 185 ? 11.319 -2.507 -21.695 1.00 83.62 185 GLU A CA 1
ATOM 1455 C C . GLU A 1 185 ? 12.786 -2.113 -21.873 1.00 83.62 185 GLU A C 1
ATOM 1457 O O . GLU A 1 185 ? 13.680 -2.900 -21.539 1.00 83.62 185 GLU A O 1
ATOM 1462 N N . ALA A 1 186 ? 13.034 -0.885 -22.337 1.00 86.81 186 ALA A N 1
ATOM 1463 C CA . ALA A 1 186 ? 14.375 -0.358 -22.560 1.00 86.81 186 ALA A CA 1
ATOM 1464 C C . ALA A 1 186 ? 15.152 -0.279 -21.240 1.00 86.81 186 ALA A C 1
ATOM 1466 O O . ALA A 1 186 ? 16.260 -0.814 -21.117 1.00 86.81 186 ALA A O 1
ATOM 1467 N N . TYR A 1 187 ? 14.537 0.297 -20.204 1.00 89.00 187 TYR A N 1
ATOM 1468 C CA . TYR A 1 187 ? 15.185 0.434 -18.903 1.00 89.00 187 TYR A CA 1
ATOM 1469 C C . TYR A 1 187 ? 15.313 -0.897 -18.158 1.00 89.00 187 TYR A C 1
ATOM 1471 O O . TYR A 1 187 ? 16.325 -1.126 -17.496 1.00 89.00 187 TYR A O 1
ATOM 1479 N N . LEU A 1 188 ? 14.376 -1.837 -18.326 1.00 88.88 188 LEU A N 1
ATOM 1480 C CA . LEU A 1 188 ? 14.537 -3.196 -17.799 1.00 88.88 188 LEU A CA 1
ATOM 1481 C C . LEU A 1 188 ? 15.713 -3.938 -18.438 1.00 88.88 188 LEU A C 1
ATOM 1483 O O . LEU A 1 188 ? 16.392 -4.702 -17.743 1.00 88.88 188 LEU A O 1
ATOM 1487 N N . ALA A 1 189 ? 15.956 -3.753 -19.738 1.00 89.44 189 ALA A N 1
ATOM 1488 C CA . ALA A 1 189 ? 17.134 -4.299 -20.403 1.00 89.44 189 ALA A CA 1
ATOM 1489 C C . ALA A 1 189 ? 18.413 -3.661 -19.843 1.00 89.44 189 ALA A C 1
ATOM 1491 O O . ALA A 1 189 ? 19.306 -4.385 -19.394 1.00 89.44 189 ALA A O 1
ATOM 1492 N N . ARG A 1 190 ? 18.451 -2.327 -19.730 1.00 88.69 190 ARG A N 1
ATOM 1493 C CA . ARG A 1 190 ? 19.607 -1.597 -19.190 1.00 88.69 190 ARG A CA 1
ATOM 1494 C C . ARG A 1 190 ? 19.937 -1.995 -17.753 1.00 88.69 190 ARG A C 1
ATOM 1496 O O . ARG A 1 190 ? 21.088 -2.270 -17.424 1.00 88.69 190 ARG A O 1
ATOM 1503 N N . THR A 1 191 ? 18.929 -2.134 -16.894 1.00 89.81 191 THR A N 1
ATOM 1504 C CA . THR A 1 191 ? 19.113 -2.616 -15.520 1.00 89.81 191 THR A CA 1
ATOM 1505 C C . THR A 1 191 ? 19.696 -4.032 -15.474 1.00 89.81 191 THR A C 1
ATOM 1507 O O . THR A 1 191 ? 20.485 -4.342 -14.579 1.00 89.81 191 THR A O 1
ATOM 1510 N N . ARG A 1 192 ? 19.344 -4.924 -16.412 1.00 88.31 192 ARG A N 1
ATOM 1511 C CA . ARG A 1 192 ? 19.956 -6.266 -16.482 1.00 88.31 192 ARG A CA 1
ATOM 1512 C C . ARG A 1 192 ? 21.432 -6.182 -16.859 1.00 88.31 192 ARG A C 1
ATOM 1514 O O . ARG A 1 192 ? 22.228 -6.881 -16.239 1.00 88.31 192 ARG A O 1
ATOM 1521 N N . GLU A 1 193 ? 21.789 -5.324 -17.810 1.00 87.81 193 GLU A N 1
ATOM 1522 C CA . GLU A 1 193 ? 23.184 -5.098 -18.208 1.00 87.81 193 GLU A CA 1
ATOM 1523 C C . GLU A 1 193 ? 24.027 -4.577 -17.037 1.00 87.81 193 GLU A C 1
ATOM 1525 O O . GLU A 1 193 ? 25.063 -5.162 -16.723 1.00 87.81 193 GLU A O 1
ATOM 1530 N N . LEU A 1 194 ? 23.550 -3.543 -16.334 1.00 87.19 194 LEU A N 1
ATOM 1531 C CA . LEU A 1 194 ? 24.233 -2.966 -15.167 1.00 87.19 194 LEU A CA 1
ATOM 1532 C C . LEU A 1 194 ? 24.461 -4.006 -14.062 1.00 87.19 194 LEU A C 1
ATOM 1534 O O . LEU A 1 194 ? 25.557 -4.126 -13.514 1.00 87.19 194 LEU A O 1
ATOM 1538 N N . ASN A 1 195 ? 23.440 -4.822 -13.792 1.00 87.19 195 ASN A N 1
ATOM 1539 C CA . ASN A 1 195 ? 23.538 -5.914 -12.830 1.00 87.19 195 ASN A CA 1
ATOM 1540 C C . ASN A 1 195 ? 24.604 -6.951 -13.227 1.00 87.19 195 ASN A C 1
ATOM 1542 O O . ASN A 1 195 ? 25.401 -7.348 -12.382 1.00 87.19 195 ASN A O 1
ATOM 1546 N N . GLN A 1 196 ? 24.656 -7.364 -14.498 1.00 85.44 196 GLN A N 1
ATOM 1547 C CA . GLN A 1 196 ? 25.647 -8.334 -14.989 1.00 85.44 196 GLN A CA 1
ATOM 1548 C C . GLN A 1 196 ? 27.081 -7.786 -14.952 1.00 85.44 196 GLN A C 1
ATOM 1550 O O . GLN A 1 196 ? 28.024 -8.527 -14.680 1.00 85.44 196 GLN A O 1
ATOM 1555 N N . GLN A 1 197 ? 27.269 -6.490 -15.215 1.00 80.81 197 GLN A N 1
ATOM 1556 C CA . GLN A 1 197 ? 28.582 -5.844 -15.129 1.00 80.81 197 GLN A CA 1
ATOM 1557 C C . GLN A 1 197 ? 29.122 -5.829 -13.695 1.00 80.81 197 GLN A C 1
ATOM 1559 O O . GLN A 1 197 ? 30.328 -5.971 -13.498 1.00 80.81 197 GLN A O 1
ATOM 1564 N N . SER A 1 198 ? 28.240 -5.695 -12.700 1.00 76.81 198 SER A N 1
ATOM 1565 C CA . SER A 1 198 ? 28.627 -5.739 -11.287 1.00 76.81 198 SER A CA 1
ATOM 1566 C C . SER A 1 198 ? 29.137 -7.113 -10.830 1.00 76.81 198 SER A C 1
ATOM 1568 O O . SER A 1 198 ? 29.930 -7.169 -9.898 1.00 76.81 198 SER A O 1
ATOM 1570 N N . GLU A 1 199 ? 28.703 -8.196 -11.486 1.00 73.19 199 GLU A N 1
ATOM 1571 C CA . GLU A 1 199 ? 29.048 -9.588 -11.147 1.00 73.19 199 GLU A CA 1
ATOM 1572 C C . GLU A 1 199 ? 30.350 -10.065 -11.817 1.00 73.19 199 GLU A C 1
ATOM 1574 O O . GLU A 1 199 ? 30.937 -11.059 -11.398 1.00 73.19 199 GLU A O 1
ATOM 1579 N N . ARG A 1 200 ? 30.806 -9.372 -12.871 1.00 68.81 200 ARG A N 1
ATOM 1580 C CA . ARG A 1 200 ? 32.048 -9.686 -13.606 1.00 68.81 200 ARG A CA 1
ATOM 1581 C C . ARG A 1 200 ? 33.303 -9.019 -13.031 1.00 68.81 200 ARG A C 1
ATOM 1583 O O . ARG A 1 200 ? 34.396 -9.308 -13.514 1.00 68.81 200 ARG A O 1
ATOM 1590 N N . LYS A 1 201 ? 33.149 -8.102 -12.077 1.00 53.84 201 LYS A N 1
ATOM 1591 C CA . LYS A 1 201 ? 34.236 -7.378 -11.404 1.00 53.84 201 LYS A CA 1
ATOM 1592 C C . LYS A 1 201 ? 34.419 -7.895 -9.989 1.00 53.84 201 LYS A C 1
ATOM 1594 O O . LYS A 1 201 ? 35.594 -8.000 -9.585 1.00 53.84 201 LYS A O 1
#

Secondary structure (DSSP, 8-state):
------S-------PEEEEE-TTT--EEEEE----TT---SEEEEEEEEEETTEEEEEEEEEEE----S-HHHHHHHHH-B-TTT-PBP-TTS--EEEEETTEEEEESSSHHHHHHHHS-GGG---EEEEE--GGGHHHHHHH-B-TTT-SBTTTTS--EEEEETTEEEEESSSHHHHHHHHSHHHHHHHHHHHHHHHH--

pLDDT: mean 74.02, std 13.76, range [28.84, 90.94]

Foldseek 3Di:
DDDDDPPDPDDDDWDWDWDADPVPRDIDTDTDDDCVVPPDQKDWDWDWDDDPPDIDTDDTDIDGDPPPDDPVRVVLVVQQAAPQPRHGRDPPADKDWDQDPNDIHIHRDPVSVCVVVVDPCLQFPKRPKDFDDPVCVVVLLLQQAALQPRHGLQPAPGWIWIQGSNRTHTHNDPVSSVVCNVPVVSSVVSSVVSSVVSVVD

Sequence (201 aa):
MAFRLPEERKRRWYDLYPGRDQKTGETFLQARVDLTEVLLESFSGDLYVQSNNSSSPIQNVTCQIPIQRTAEEVAILAQNFCPVSQRPLKLGKRVVKQTVEGETVFFCCAECIDDYVSQDHHAQRSTKPVKATKADATALNRQRLCPVMEEPLDAMGGPWKIIVQGKPVYVCCEGCIESVQDEPEAYLARTRELNQQSERK